Protein AF-A0A165N7F5-F1 (afdb_monomer)

Mean predicted aligned err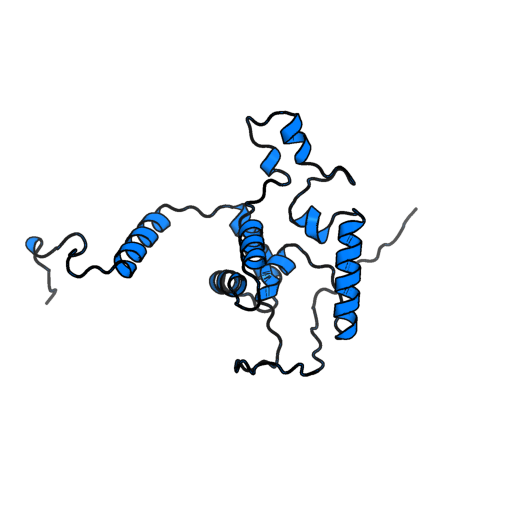or: 12.01 Å

pLDDT: mean 80.71, std 22.01, range [27.83, 96.88]

Secondary structure (DSSP, 8-state):
------GGG---S--GGG--HHHHHHHHHHHHHTTPPPPHHHHHHHHHHHHTSSS---HHHHHHHTT-TTS-HHHHHHHHHHHTT-SS-GGGG--TT--HHHHGGGB-TTT-SB--HHIIIII---HHHHHHHHHHHHHHHTTTPPP-PPPHHHHHHGGG-PPTT--S---TT-----------S-----------

InterPro domains:
  IPR026960 Reverse transcriptase zinc-binding domain [PF13966] (61-126)

Solvent-accessible surface area (backbone atoms only — not comparable to full-atom values): 12475 Å² total; per-residue (Å²): 130,88,84,78,74,57,75,90,72,61,75,81,82,77,65,69,95,76,58,45,74,69,57,51,50,49,54,53,49,53,60,52,53,76,75,56,75,82,57,66,63,28,52,51,42,47,49,43,16,31,76,61,36,94,73,71,56,53,71,69,51,54,61,51,30,54,65,39,82,92,48,54,70,68,56,30,50,48,50,53,35,59,40,51,65,66,60,90,40,6,73,62,29,67,46,91,90,56,53,70,76,54,30,61,57,16,41,31,92,84,80,70,46,66,31,31,73,45,30,67,70,58,65,53,87,50,70,68,47,53,52,53,52,52,53,51,47,61,58,44,54,76,73,72,54,87,87,72,88,59,49,56,24,41,65,69,29,56,66,62,69,79,65,93,84,69,71,93,65,90,66,89,86,73,91,73,93,68,92,70,88,78,84,72,90,83,77,80,87,75,81,88,72,87,77,134

Structure (mmCIF, N/CA/C/O backbone):
data_AF-A0A165N7F5-F1
#
_entry.id   AF-A0A165N7F5-F1
#
loop_
_atom_site.group_PDB
_atom_site.id
_atom_site.type_symbol
_atom_site.label_atom_id
_atom_site.label_alt_id
_atom_site.label_comp_id
_atom_site.label_asym_id
_atom_site.label_entity_id
_atom_site.label_seq_id
_atom_site.pdbx_PDB_ins_code
_atom_site.Cartn_x
_atom_site.Cartn_y
_atom_site.Cartn_z
_atom_site.occupancy
_atom_site.B_iso_or_equiv
_atom_site.auth_seq_id
_atom_site.auth_comp_id
_atom_site.auth_asym_id
_atom_site.auth_atom_id
_atom_site.pdbx_PDB_model_num
ATOM 1 N N . ILE A 1 1 ? 43.300 -12.806 -30.900 1.00 52.75 1 ILE A N 1
ATOM 2 C CA . ILE A 1 1 ? 43.408 -11.419 -31.413 1.00 52.75 1 ILE A CA 1
ATOM 3 C C . ILE A 1 1 ? 42.294 -10.622 -30.746 1.00 52.75 1 ILE A C 1
ATOM 5 O O . ILE A 1 1 ? 41.147 -11.029 -30.907 1.00 52.75 1 ILE A O 1
ATOM 9 N N . PRO A 1 2 ? 42.588 -9.589 -29.942 1.00 52.78 2 PRO A N 1
ATOM 10 C CA . PRO A 1 2 ? 41.552 -8.718 -29.400 1.00 52.78 2 PRO A CA 1
ATOM 11 C C . PRO A 1 2 ? 40.932 -7.951 -30.573 1.00 52.78 2 PRO A C 1
ATOM 13 O O . PRO A 1 2 ? 41.647 -7.281 -31.314 1.00 52.78 2 PRO A O 1
ATOM 16 N N . LEU A 1 3 ? 39.629 -8.113 -30.798 1.00 70.56 3 LEU A N 1
ATOM 17 C CA . LEU A 1 3 ? 38.908 -7.373 -31.834 1.00 70.56 3 LEU A CA 1
ATOM 18 C C . LEU A 1 3 ? 38.556 -5.997 -31.274 1.00 70.56 3 LEU A C 1
ATOM 20 O O . LEU A 1 3 ? 37.506 -5.809 -30.663 1.00 70.56 3 LEU A O 1
ATOM 24 N N . GLU A 1 4 ? 39.472 -5.052 -31.440 1.00 77.56 4 GLU A N 1
ATOM 25 C CA . GLU A 1 4 ? 39.251 -3.660 -31.074 1.00 77.56 4 GLU A CA 1
ATOM 26 C C . GLU A 1 4 ? 38.360 -3.013 -32.145 1.00 77.56 4 GLU A C 1
ATOM 28 O O . GLU A 1 4 ? 38.738 -2.880 -33.312 1.00 77.56 4 GLU A O 1
ATOM 33 N N . VAL A 1 5 ? 37.115 -2.704 -31.775 1.00 79.12 5 VAL A N 1
ATOM 34 C CA . VAL A 1 5 ? 36.148 -2.079 -32.684 1.00 79.12 5 VAL A CA 1
ATOM 35 C C . VAL A 1 5 ? 36.601 -0.647 -32.948 1.00 79.12 5 VAL A C 1
ATOM 37 O O . VAL A 1 5 ? 36.846 0.112 -32.012 1.00 79.12 5 VAL A O 1
ATOM 40 N N . GLN A 1 6 ? 36.714 -0.267 -34.224 1.00 82.81 6 GLN A N 1
ATOM 41 C CA . GLN A 1 6 ? 37.120 1.093 -34.573 1.00 82.81 6 GLN A CA 1
ATOM 42 C C . GLN A 1 6 ? 36.145 2.122 -33.975 1.00 82.81 6 GLN A C 1
ATOM 44 O O . GLN A 1 6 ? 34.931 1.942 -34.109 1.00 82.81 6 GLN A O 1
ATOM 49 N N . PRO A 1 7 ? 36.632 3.235 -33.393 1.00 79.19 7 PRO A N 1
ATOM 50 C CA . PRO A 1 7 ? 35.775 4.238 -32.756 1.00 79.19 7 PRO A CA 1
ATOM 51 C C . PRO A 1 7 ? 34.687 4.821 -33.670 1.00 79.19 7 PRO A C 1
ATOM 53 O O . PRO A 1 7 ? 33.620 5.195 -33.197 1.00 79.19 7 PRO A O 1
ATOM 56 N N . SER A 1 8 ? 34.922 4.863 -34.984 1.00 78.56 8 SER A N 1
ATOM 57 C CA . SER A 1 8 ? 33.953 5.299 -36.001 1.00 78.56 8 SER A CA 1
ATOM 58 C C . SER A 1 8 ? 32.753 4.354 -36.158 1.00 78.56 8 SER A C 1
ATOM 60 O O . SER A 1 8 ? 31.700 4.772 -36.635 1.00 78.56 8 SER A O 1
ATOM 62 N N . LEU A 1 9 ? 32.894 3.093 -35.742 1.00 78.88 9 LEU A N 1
ATOM 63 C CA . LEU A 1 9 ? 31.839 2.078 -35.735 1.00 78.88 9 LEU A CA 1
ATOM 64 C C . LEU A 1 9 ? 31.078 2.035 -34.400 1.00 78.88 9 LEU A C 1
ATOM 66 O O . LEU A 1 9 ? 30.119 1.271 -34.266 1.00 78.88 9 LEU A O 1
ATOM 70 N N . HIS A 1 10 ? 31.449 2.868 -33.420 1.00 76.75 10 HIS A N 1
ATOM 71 C CA . HIS A 1 10 ? 30.654 3.079 -32.213 1.00 76.75 10 HIS A CA 1
ATOM 72 C C . HIS A 1 10 ? 29.417 3.919 -32.541 1.00 76.75 10 HIS A C 1
ATOM 74 O O . HIS A 1 10 ? 29.387 5.138 -32.378 1.00 76.75 10 HIS A O 1
ATOM 80 N N . ILE A 1 11 ? 28.363 3.247 -32.999 1.00 76.50 11 ILE A N 1
ATOM 81 C CA . ILE A 1 11 ? 27.053 3.871 -33.165 1.00 76.50 11 ILE A CA 1
ATOM 82 C C . ILE A 1 11 ? 26.510 4.191 -31.770 1.00 76.50 11 ILE A C 1
ATOM 84 O O . ILE A 1 11 ? 26.271 3.295 -30.959 1.00 76.50 11 ILE A O 1
ATOM 88 N N . THR A 1 12 ? 26.309 5.474 -31.483 1.00 77.19 12 THR A N 1
ATOM 89 C CA . THR A 1 12 ? 25.654 5.927 -30.256 1.00 77.19 12 THR A CA 1
ATOM 90 C C . THR A 1 12 ? 24.146 6.035 -30.477 1.00 77.19 12 THR A C 1
ATOM 92 O O . THR A 1 12 ? 23.671 6.571 -31.477 1.00 77.19 12 THR A O 1
ATOM 95 N N . GLY A 1 13 ? 23.366 5.506 -29.533 1.00 76.56 13 GLY A N 1
ATOM 96 C CA . GLY A 1 13 ? 21.904 5.525 -29.599 1.00 76.56 13 GLY A CA 1
ATOM 97 C C . GLY A 1 13 ? 21.294 4.354 -30.374 1.00 76.56 13 GLY A C 1
ATOM 98 O O . GLY A 1 13 ? 21.950 3.361 -30.675 1.00 76.56 13 GLY A O 1
ATOM 99 N N . ALA A 1 14 ? 19.992 4.442 -30.642 1.00 81.19 14 ALA A N 1
ATOM 100 C CA . ALA A 1 14 ? 19.234 3.389 -31.308 1.00 81.19 14 ALA A CA 1
ATOM 101 C C . ALA A 1 14 ? 18.756 3.864 -32.686 1.00 81.19 14 ALA A C 1
ATOM 103 O O . ALA A 1 14 ? 18.227 4.967 -32.824 1.00 81.19 14 ALA A O 1
ATOM 104 N N . LYS A 1 15 ? 18.915 3.023 -33.715 1.00 87.06 15 LYS A N 1
ATOM 105 C CA . LYS A 1 15 ? 18.471 3.332 -35.080 1.00 87.06 15 LYS A CA 1
ATOM 106 C C . LYS A 1 15 ? 16.942 3.416 -35.126 1.00 87.06 15 LYS A C 1
ATOM 108 O O . LYS A 1 15 ? 16.261 2.403 -35.013 1.00 87.06 15 LYS A O 1
ATOM 113 N N . PHE A 1 16 ? 16.405 4.619 -35.326 1.00 84.38 16 PHE A N 1
ATOM 114 C CA . PHE A 1 16 ? 14.967 4.890 -35.210 1.00 84.38 16 PHE A CA 1
ATOM 115 C C . PHE A 1 16 ? 14.096 3.995 -36.105 1.00 84.38 16 PHE A C 1
ATOM 117 O O . PHE A 1 16 ? 13.058 3.517 -35.665 1.00 84.38 16 PHE A O 1
ATOM 124 N N . SER A 1 17 ? 14.555 3.676 -37.319 1.00 90.75 17 SER A N 1
ATOM 125 C CA . SER A 1 17 ? 13.807 2.834 -38.264 1.00 90.75 17 SER A CA 1
ATOM 126 C C . SER A 1 17 ? 13.635 1.369 -37.846 1.00 90.75 17 SER A C 1
ATOM 128 O O . SER A 1 17 ? 12.818 0.675 -38.440 1.00 90.75 17 SER A O 1
ATOM 130 N N . VAL A 1 18 ? 14.371 0.889 -36.837 1.00 89.50 18 VAL A N 1
ATOM 131 C CA . VAL A 1 18 ? 14.233 -0.474 -36.282 1.00 89.50 18 VAL A CA 1
ATOM 132 C C . VAL A 1 18 ? 13.756 -0.478 -34.826 1.00 89.50 18 VAL A C 1
ATOM 134 O O . VAL A 1 18 ? 13.524 -1.539 -34.246 1.00 89.50 18 VAL A O 1
ATOM 137 N N . VAL A 1 19 ? 13.610 0.697 -34.207 1.00 91.31 19 VAL A N 1
ATOM 138 C CA . VAL A 1 19 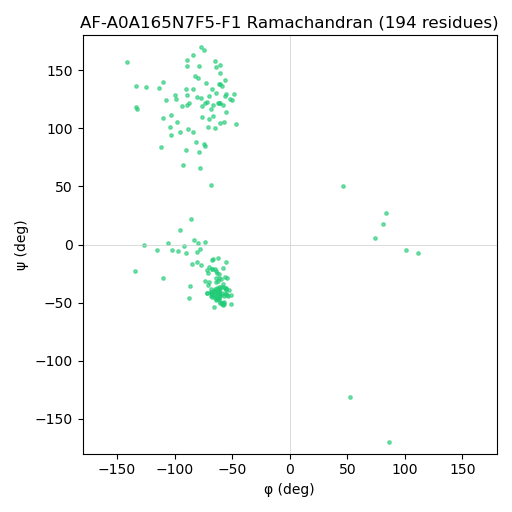? 13.165 0.814 -32.817 1.00 91.31 19 VAL A CA 1
ATOM 139 C C . VAL A 1 19 ? 11.659 0.601 -32.740 1.00 91.31 19 VAL A C 1
ATOM 141 O O . VAL A 1 19 ? 10.874 1.299 -33.371 1.00 91.31 19 VAL A O 1
ATOM 144 N N . THR A 1 20 ? 11.243 -0.338 -31.893 1.00 94.06 20 THR A N 1
ATOM 145 C CA . THR A 1 20 ? 9.831 -0.504 -31.531 1.00 94.06 20 THR A CA 1
ATOM 146 C C . THR A 1 20 ? 9.485 0.358 -30.321 1.00 94.06 20 THR A C 1
ATOM 148 O O . THR A 1 20 ? 10.330 0.586 -29.453 1.00 94.06 20 THR A O 1
ATOM 151 N N . GLN A 1 21 ? 8.216 0.755 -30.190 1.00 93.94 21 GLN A N 1
ATOM 152 C CA . GLN A 1 21 ? 7.723 1.464 -29.001 1.00 93.94 21 GLN A CA 1
ATOM 153 C C . GLN A 1 21 ? 8.060 0.716 -27.699 1.00 93.94 21 GLN A C 1
ATOM 155 O O . GLN A 1 21 ? 8.442 1.330 -26.706 1.00 93.94 21 GLN A O 1
ATOM 160 N N . LYS A 1 22 ? 7.969 -0.623 -27.708 1.00 94.12 22 LYS A N 1
ATOM 161 C CA . LYS A 1 22 ? 8.323 -1.479 -26.565 1.00 94.12 22 LYS A CA 1
ATOM 162 C C . LYS A 1 22 ? 9.800 -1.341 -26.188 1.00 94.12 22 LYS A C 1
ATOM 164 O O . LYS A 1 22 ? 10.114 -1.207 -25.006 1.00 94.12 22 LYS A O 1
ATOM 169 N N . LEU A 1 23 ? 10.697 -1.369 -27.176 1.00 92.25 23 LEU A N 1
ATOM 170 C CA . LEU A 1 23 ? 12.136 -1.226 -26.956 1.00 92.25 23 LEU A CA 1
ATOM 171 C C . LEU A 1 23 ? 12.492 0.191 -26.488 1.00 92.25 23 LEU A C 1
ATOM 173 O O . LEU A 1 23 ? 13.223 0.339 -25.511 1.00 92.25 23 LEU A O 1
ATOM 177 N N . ALA A 1 24 ? 11.916 1.216 -27.126 1.00 92.88 24 ALA A N 1
ATOM 178 C CA . ALA A 1 24 ? 12.082 2.610 -26.723 1.00 92.88 24 ALA A CA 1
ATOM 179 C C . ALA A 1 24 ? 11.637 2.830 -25.271 1.00 92.88 24 ALA A C 1
ATOM 181 O O . ALA A 1 24 ? 12.392 3.361 -24.456 1.00 92.88 24 ALA A O 1
ATOM 182 N N . TYR A 1 25 ? 10.437 2.359 -24.917 1.00 94.75 25 TYR A N 1
ATOM 183 C CA . TYR A 1 25 ? 9.905 2.481 -23.562 1.00 94.75 25 TYR A CA 1
ATOM 184 C C . TYR A 1 25 ? 10.777 1.753 -22.535 1.00 94.75 25 TYR A C 1
ATOM 186 O O . TYR A 1 25 ? 11.045 2.306 -21.470 1.00 94.75 25 TYR A O 1
ATOM 194 N N . LYS A 1 26 ? 11.265 0.546 -22.857 1.00 93.56 26 LYS A N 1
ATOM 195 C CA . LYS A 1 26 ? 12.186 -0.202 -21.992 1.00 93.56 26 LYS A CA 1
ATOM 196 C C . LYS A 1 26 ? 13.459 0.604 -21.708 1.00 93.56 26 LYS A C 1
ATOM 198 O O . LYS A 1 26 ? 13.779 0.801 -20.539 1.00 93.56 26 LYS A O 1
ATOM 203 N N . GLY A 1 27 ? 14.117 1.135 -22.741 1.00 92.50 27 GLY A N 1
ATOM 204 C CA . GLY A 1 27 ? 15.340 1.930 -22.581 1.00 92.50 27 GLY A CA 1
ATOM 205 C C . GLY A 1 27 ? 15.123 3.227 -21.791 1.00 92.50 27 GLY A C 1
ATOM 206 O O . GLY A 1 27 ? 15.906 3.554 -20.896 1.00 92.50 27 GLY A O 1
ATOM 207 N N . ILE A 1 28 ? 14.019 3.942 -22.051 1.00 93.00 28 ILE A N 1
ATOM 208 C CA . ILE A 1 28 ? 13.641 5.141 -21.282 1.00 93.00 28 ILE A CA 1
ATOM 209 C C . ILE A 1 28 ? 13.392 4.777 -19.818 1.00 93.00 28 ILE A C 1
ATOM 211 O O . ILE A 1 28 ? 13.876 5.468 -18.919 1.00 93.00 28 ILE A O 1
ATOM 215 N N . ARG A 1 29 ? 12.643 3.697 -19.565 1.00 94.12 29 ARG A N 1
ATOM 216 C CA . ARG A 1 29 ? 12.334 3.232 -18.212 1.00 94.12 29 ARG A CA 1
ATOM 217 C C . ARG A 1 29 ? 13.609 2.872 -17.464 1.00 94.12 29 ARG A C 1
ATOM 219 O O . ARG A 1 29 ? 13.801 3.380 -16.371 1.00 94.12 29 ARG A O 1
ATOM 226 N N . GLU A 1 30 ? 14.486 2.060 -18.044 1.00 93.25 30 GLU A N 1
ATOM 227 C CA . GLU A 1 30 ? 15.770 1.688 -17.434 1.00 93.25 30 GLU A CA 1
ATOM 228 C C . GLU A 1 30 ? 16.615 2.925 -17.113 1.00 93.25 30 GLU A C 1
ATOM 230 O O . GLU A 1 30 ? 17.099 3.068 -15.994 1.00 93.25 30 GLU A O 1
ATOM 235 N N . THR A 1 31 ? 16.698 3.881 -18.041 1.00 92.06 31 THR A N 1
ATOM 236 C CA . THR A 1 31 ? 17.424 5.142 -17.826 1.00 92.06 31 THR A CA 1
ATOM 237 C C . THR A 1 31 ? 16.843 5.957 -16.671 1.00 92.06 31 THR A C 1
ATOM 239 O O . THR A 1 31 ? 17.593 6.464 -15.837 1.00 92.06 31 THR A O 1
ATOM 242 N N . LYS A 1 32 ? 15.511 6.070 -16.586 1.00 92.94 32 LYS A N 1
ATOM 243 C CA . LYS A 1 32 ? 14.839 6.753 -15.471 1.00 92.94 32 LYS A CA 1
ATOM 244 C C . LYS A 1 32 ? 15.042 6.009 -14.151 1.00 92.94 32 LYS A C 1
ATOM 246 O O . LYS A 1 32 ? 15.307 6.651 -13.140 1.00 92.94 32 LYS A O 1
ATOM 251 N N . MET A 1 33 ? 14.984 4.678 -14.170 1.00 91.12 33 MET A N 1
ATOM 252 C CA . MET A 1 33 ? 15.175 3.843 -12.983 1.00 91.12 33 MET A CA 1
ATOM 253 C C . MET A 1 33 ? 16.589 3.957 -12.403 1.00 91.12 33 MET A C 1
ATOM 255 O O . MET A 1 33 ? 16.731 3.883 -11.191 1.00 91.12 33 MET A O 1
ATOM 259 N N . ARG A 1 34 ? 17.622 4.237 -13.214 1.00 91.75 34 ARG A N 1
ATOM 260 C CA . ARG A 1 34 ? 18.988 4.497 -12.705 1.00 91.75 34 ARG A CA 1
ATOM 261 C C . ARG A 1 34 ? 19.076 5.712 -11.777 1.00 91.75 34 ARG A C 1
ATOM 263 O O . ARG A 1 34 ? 19.995 5.785 -10.974 1.00 91.75 34 ARG A O 1
ATOM 270 N N . LYS A 1 35 ? 18.159 6.674 -11.914 1.00 92.50 35 LYS A N 1
ATOM 271 C CA . LYS A 1 35 ? 18.074 7.875 -11.064 1.00 92.50 35 LYS A CA 1
ATOM 272 C C . LYS A 1 35 ? 16.971 7.774 -10.009 1.00 92.50 35 LYS A C 1
ATOM 274 O O . LYS A 1 35 ? 16.793 8.700 -9.224 1.00 92.50 35 LYS A O 1
ATOM 279 N N . TYR A 1 36 ? 16.180 6.705 -10.036 1.00 89.56 36 TYR A N 1
ATOM 280 C CA . TYR A 1 36 ? 15.037 6.549 -9.154 1.00 89.56 36 TYR A CA 1
ATOM 281 C C . TYR A 1 36 ? 15.500 6.058 -7.783 1.00 89.56 36 TYR A C 1
ATOM 283 O O . TYR A 1 36 ? 16.173 5.036 -7.686 1.00 89.56 36 TYR A O 1
ATOM 291 N N . SER A 1 37 ? 15.093 6.769 -6.734 1.00 89.62 37 SER A N 1
ATOM 292 C CA . SER A 1 37 ? 15.221 6.299 -5.358 1.00 89.62 37 SER A CA 1
ATOM 293 C C . SER A 1 37 ? 13.878 5.726 -4.894 1.00 89.62 37 SER A C 1
ATOM 295 O O . SER A 1 37 ? 12.855 6.409 -5.054 1.00 89.62 37 SER A O 1
ATOM 297 N N . PRO A 1 38 ? 13.840 4.498 -4.346 1.00 87.06 38 PRO A N 1
ATOM 298 C CA . PRO A 1 38 ? 12.630 3.940 -3.758 1.00 87.06 38 PRO A CA 1
ATOM 299 C C . PRO A 1 38 ? 12.064 4.846 -2.662 1.00 87.06 38 PRO A C 1
ATOM 301 O O . PRO A 1 38 ? 12.797 5.431 -1.866 1.00 87.06 38 PRO A O 1
ATOM 304 N N . ARG A 1 39 ? 10.733 4.950 -2.590 1.00 89.75 39 ARG A N 1
ATOM 305 C CA . ARG A 1 39 ? 10.074 5.662 -1.488 1.00 89.75 39 ARG A CA 1
ATOM 306 C C . ARG A 1 39 ? 10.213 4.822 -0.208 1.00 89.75 39 ARG A C 1
ATOM 308 O O . ARG A 1 39 ? 9.689 3.710 -0.209 1.00 89.75 39 ARG A O 1
ATOM 315 N N . PRO A 1 40 ? 10.794 5.343 0.891 1.00 92.94 40 PRO A N 1
ATOM 316 C CA . PRO A 1 40 ? 11.057 4.555 2.100 1.00 92.94 40 PRO A CA 1
ATOM 317 C C . PRO A 1 40 ? 9.829 3.823 2.650 1.00 92.94 40 PRO A C 1
ATOM 319 O O . PRO A 1 40 ? 9.893 2.632 2.910 1.00 92.94 40 PRO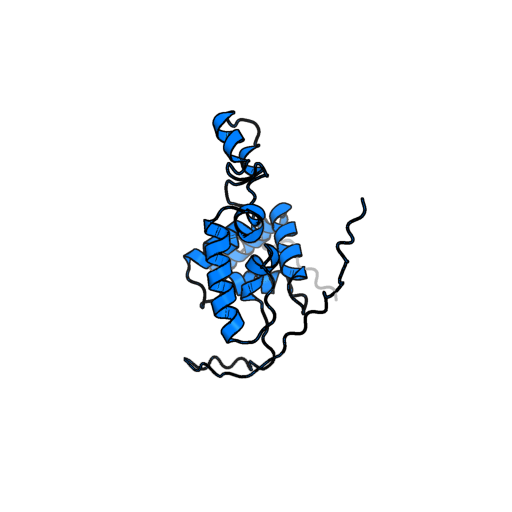 A O 1
ATOM 322 N N . ARG A 1 41 ? 8.674 4.497 2.720 1.00 93.19 41 ARG A N 1
ATOM 323 C CA . ARG A 1 41 ? 7.420 3.883 3.194 1.00 93.19 41 ARG A CA 1
ATOM 324 C C . ARG A 1 41 ? 6.907 2.752 2.306 1.00 93.19 41 ARG A C 1
ATOM 326 O O . ARG A 1 41 ? 6.315 1.807 2.802 1.00 93.19 41 ARG A O 1
ATOM 333 N N . ALA A 1 42 ? 7.143 2.844 0.998 1.00 94.25 42 ALA A N 1
ATOM 334 C CA . ALA A 1 42 ? 6.766 1.772 0.085 1.00 94.25 42 ALA A CA 1
ATOM 335 C C . ALA A 1 42 ? 7.663 0.542 0.269 1.00 94.25 42 ALA A C 1
ATOM 337 O O . ALA A 1 42 ? 7.189 -0.581 0.146 1.00 94.25 42 ALA A O 1
ATOM 338 N N . VAL A 1 43 ? 8.945 0.762 0.576 1.00 95.56 43 VAL A N 1
ATOM 339 C CA . VAL A 1 43 ? 9.890 -0.311 0.910 1.00 95.56 43 VAL A CA 1
ATOM 340 C C . VAL A 1 43 ? 9.510 -0.961 2.240 1.00 95.56 43 VAL A C 1
ATOM 342 O O . VAL A 1 43 ? 9.446 -2.179 2.305 1.00 95.56 43 VAL A O 1
ATOM 345 N N . ASP A 1 44 ? 9.187 -0.167 3.262 1.00 95.81 44 ASP A N 1
ATOM 346 C CA . ASP A 1 44 ? 8.742 -0.673 4.565 1.00 95.81 44 ASP A CA 1
ATOM 347 C C . ASP A 1 44 ? 7.484 -1.546 4.439 1.00 95.81 44 ASP A C 1
ATOM 349 O O . ASP A 1 44 ? 7.492 -2.713 4.818 1.00 95.81 44 ASP A O 1
ATOM 353 N N . ASN A 1 45 ? 6.439 -1.044 3.776 1.00 96.19 45 ASN A N 1
ATOM 354 C CA . ASN A 1 45 ? 5.227 -1.823 3.513 1.00 96.19 45 ASN A CA 1
ATOM 355 C C . ASN A 1 45 ? 5.501 -3.112 2.724 1.00 96.19 45 ASN A C 1
ATOM 357 O O . ASN A 1 45 ? 4.865 -4.136 2.977 1.00 96.19 45 ASN A O 1
ATOM 361 N N . LEU A 1 46 ? 6.446 -3.077 1.779 1.00 95.62 46 LEU A N 1
ATOM 362 C CA . LEU A 1 46 ? 6.846 -4.250 1.007 1.00 95.62 46 LEU A CA 1
ATOM 363 C C . LEU A 1 46 ? 7.554 -5.290 1.883 1.00 95.62 46 LEU A C 1
ATOM 365 O O . LEU A 1 46 ? 7.238 -6.471 1.766 1.00 95.62 46 LEU A O 1
ATOM 369 N N . ILE A 1 47 ? 8.443 -4.865 2.784 1.00 95.50 47 ILE A N 1
ATOM 370 C CA . ILE A 1 47 ? 9.092 -5.739 3.774 1.00 95.50 47 ILE A CA 1
ATOM 371 C C . ILE A 1 47 ? 8.030 -6.375 4.675 1.00 95.50 47 ILE A C 1
ATOM 373 O O . ILE A 1 47 ? 7.951 -7.596 4.761 1.00 95.50 47 ILE A O 1
ATOM 377 N N . ARG A 1 48 ? 7.112 -5.573 5.228 1.00 94.25 48 ARG A N 1
ATOM 378 C CA . ARG A 1 48 ? 5.998 -6.065 6.060 1.00 94.25 48 ARG A CA 1
ATOM 379 C C . ARG A 1 48 ? 5.112 -7.073 5.324 1.00 94.25 48 ARG A C 1
ATOM 381 O O . ARG A 1 48 ? 4.572 -7.990 5.942 1.00 94.25 48 ARG A O 1
ATOM 388 N N . ALA A 1 49 ? 4.932 -6.908 4.013 1.00 94.19 49 ALA A N 1
ATOM 389 C CA . ALA A 1 49 ? 4.199 -7.854 3.179 1.00 94.19 49 ALA A CA 1
ATOM 390 C C . ALA A 1 49 ? 4.983 -9.160 2.952 1.00 94.19 49 ALA A C 1
ATOM 392 O O . ALA A 1 49 ? 4.383 -10.232 3.008 1.00 94.19 49 ALA A O 1
ATOM 393 N N . ILE A 1 50 ? 6.298 -9.083 2.716 1.00 93.75 50 ILE A N 1
ATOM 394 C CA . ILE A 1 50 ? 7.188 -10.247 2.559 1.00 93.75 50 ILE A CA 1
ATOM 395 C C . ILE A 1 50 ? 7.234 -11.066 3.853 1.00 93.75 50 ILE A C 1
ATOM 397 O O . ILE A 1 50 ? 7.046 -12.278 3.798 1.00 93.75 50 ILE A O 1
ATOM 401 N N . ASP A 1 51 ? 7.393 -10.404 4.999 1.00 92.69 51 ASP A N 1
ATOM 402 C CA . ASP A 1 51 ? 7.498 -11.045 6.316 1.00 92.69 51 ASP A CA 1
ATOM 403 C C . ASP A 1 51 ? 6.191 -11.728 6.759 1.00 92.69 51 ASP A C 1
ATOM 405 O O . ASP A 1 51 ? 6.208 -12.630 7.591 1.00 92.69 51 ASP A O 1
ATOM 409 N N . ASN A 1 52 ? 5.045 -11.337 6.186 1.00 90.00 52 ASN A N 1
ATOM 410 C CA . ASN A 1 52 ? 3.752 -11.984 6.445 1.00 90.00 52 ASN A CA 1
ATOM 411 C C . ASN A 1 52 ? 3.532 -13.280 5.650 1.00 90.00 52 ASN A C 1
ATOM 413 O O . ASN A 1 52 ? 2.511 -13.943 5.841 1.00 90.00 52 ASN A O 1
ATOM 417 N N . VAL A 1 53 ? 4.425 -13.632 4.724 1.00 87.44 53 VAL A N 1
ATOM 418 C CA . VAL A 1 53 ? 4.297 -14.838 3.900 1.00 87.44 53 VAL A CA 1
ATOM 419 C C . VAL A 1 53 ? 5.323 -15.868 4.358 1.00 87.44 53 VAL A C 1
ATOM 421 O O . VAL A 1 53 ? 6.519 -15.605 4.348 1.00 87.44 53 VAL A O 1
ATOM 424 N N . GLU A 1 54 ? 4.848 -17.067 4.704 1.00 81.44 54 GLU A N 1
ATOM 425 C CA . GLU A 1 54 ? 5.674 -18.163 5.236 1.00 81.44 54 GLU A CA 1
ATOM 426 C C . GLU A 1 54 ? 6.863 -18.515 4.325 1.00 81.44 54 GLU A C 1
ATOM 428 O O . GLU A 1 54 ? 7.989 -18.682 4.787 1.00 81.44 54 GLU A O 1
ATOM 433 N N . VAL A 1 55 ? 6.628 -18.578 3.010 1.00 86.31 55 VAL A N 1
ATOM 434 C CA . VAL A 1 55 ? 7.691 -18.729 2.009 1.00 86.31 55 VAL A CA 1
ATOM 435 C C . VAL A 1 55 ? 8.060 -17.349 1.493 1.00 86.31 55 VAL A C 1
ATOM 437 O O . VAL A 1 55 ? 7.392 -16.859 0.583 1.00 86.31 55 VAL A O 1
ATOM 440 N N . SER A 1 56 ? 9.115 -16.747 2.055 1.00 86.94 56 SER A N 1
ATOM 441 C CA . SER A 1 56 ? 9.555 -15.377 1.754 1.00 86.94 56 SER A CA 1
ATOM 442 C C . SER A 1 56 ? 9.612 -15.107 0.241 1.00 86.94 56 SER A C 1
ATOM 444 O O . SER A 1 56 ? 10.532 -15.568 -0.446 1.00 86.94 56 SER A O 1
ATOM 446 N N . PRO A 1 57 ? 8.626 -14.382 -0.317 1.00 90.56 57 PRO A N 1
ATOM 447 C CA . PRO A 1 57 ? 8.559 -14.142 -1.744 1.00 90.56 57 PRO A CA 1
ATOM 448 C C . PRO A 1 57 ? 9.543 -13.042 -2.136 1.00 90.56 57 PRO A C 1
ATOM 450 O O . PRO A 1 57 ? 9.846 -12.128 -1.373 1.00 90.56 57 PRO A O 1
ATOM 453 N N . THR A 1 58 ? 9.990 -13.076 -3.385 1.00 93.38 58 THR A N 1
ATOM 454 C CA . THR A 1 58 ? 10.687 -11.937 -3.987 1.00 93.38 58 THR A CA 1
ATOM 455 C C . THR A 1 58 ? 9.749 -10.732 -4.097 1.00 93.38 58 THR A C 1
ATOM 457 O O . THR A 1 58 ? 8.542 -10.880 -4.309 1.00 93.38 58 THR A O 1
ATOM 460 N N . GLU A 1 59 ? 10.307 -9.521 -4.075 1.00 92.06 59 GLU A N 1
ATOM 461 C CA . GLU A 1 59 ? 9.545 -8.288 -4.315 1.00 92.06 59 GLU A CA 1
ATOM 462 C C . GLU A 1 59 ? 8.716 -8.372 -5.607 1.00 92.06 59 GLU A C 1
ATOM 464 O O . GLU A 1 59 ? 7.536 -8.026 -5.646 1.00 92.06 59 GLU A O 1
ATOM 469 N N . GLY A 1 60 ? 9.322 -8.896 -6.679 1.00 91.38 60 GLY A N 1
ATOM 470 C CA . GLY A 1 60 ? 8.663 -9.065 -7.972 1.00 91.38 60 GLY A CA 1
ATOM 471 C C . GLY A 1 60 ? 7.464 -10.014 -7.922 1.00 91.38 60 GLY A C 1
ATOM 472 O O . GLY A 1 60 ? 6.501 -9.806 -8.662 1.00 91.38 60 GLY A O 1
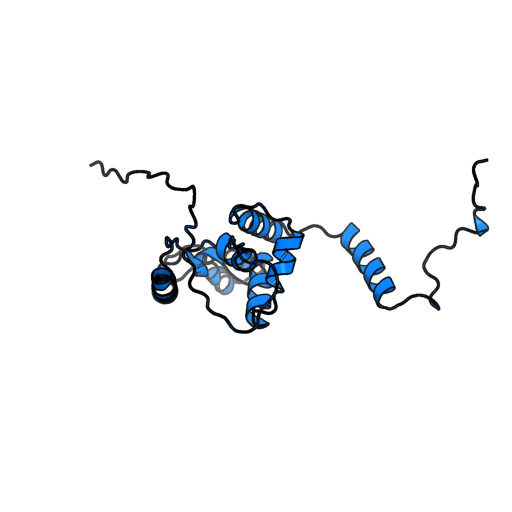ATOM 473 N N . GLN A 1 61 ? 7.486 -11.026 -7.048 1.00 92.31 61 GLN A N 1
ATOM 474 C CA . GLN A 1 61 ? 6.322 -11.875 -6.806 1.00 92.31 61 GLN A CA 1
ATOM 475 C C . GLN A 1 61 ? 5.204 -11.059 -6.154 1.00 92.31 61 GLN A C 1
ATOM 477 O O . GLN A 1 61 ? 4.122 -11.003 -6.738 1.00 92.31 61 GLN A O 1
ATOM 482 N N . ILE A 1 62 ? 5.465 -10.362 -5.042 1.00 93.56 62 ILE A N 1
ATOM 483 C CA . ILE A 1 62 ? 4.468 -9.507 -4.368 1.00 93.56 62 ILE A CA 1
ATOM 484 C C . ILE A 1 62 ? 3.811 -8.539 -5.363 1.00 93.56 62 ILE A C 1
ATOM 486 O O . ILE A 1 62 ? 2.591 -8.528 -5.515 1.00 93.56 62 ILE A O 1
ATOM 490 N N . TRP A 1 63 ? 4.601 -7.799 -6.144 1.00 92.88 63 TRP A N 1
ATOM 491 C CA . TRP A 1 63 ? 4.053 -6.869 -7.138 1.00 92.88 63 TRP A CA 1
ATOM 492 C C . TRP A 1 63 ? 3.216 -7.560 -8.221 1.00 92.88 63 TRP A C 1
ATOM 494 O O . TRP A 1 63 ? 2.199 -7.024 -8.671 1.00 92.88 63 TRP A O 1
ATOM 504 N N . LYS A 1 64 ? 3.621 -8.761 -8.647 1.00 91.94 64 LYS A N 1
ATOM 505 C CA . LYS A 1 64 ? 2.895 -9.531 -9.659 1.00 91.94 64 LYS A CA 1
ATOM 506 C C . LYS A 1 64 ? 1.547 -10.033 -9.140 1.00 91.94 64 LYS A C 1
ATOM 508 O O . LYS A 1 64 ? 0.583 -10.010 -9.905 1.00 91.94 64 LYS A O 1
ATOM 513 N N . SER A 1 65 ? 1.445 -10.463 -7.884 1.00 91.62 65 SER A N 1
ATOM 514 C CA . SER A 1 65 ? 0.164 -10.939 -7.339 1.00 91.62 65 SER A CA 1
ATOM 515 C C . SER A 1 65 ? -0.829 -9.822 -7.069 1.00 91.62 65 SER A C 1
ATOM 517 O O . SER A 1 65 ? -2.019 -10.031 -7.278 1.00 91.62 65 SER A O 1
ATOM 519 N N . LEU A 1 66 ? -0.379 -8.614 -6.717 1.00 90.44 66 LEU A N 1
ATOM 520 C CA . LEU A 1 66 ? -1.279 -7.456 -6.632 1.00 90.44 66 LEU A CA 1
ATOM 521 C C . LEU A 1 66 ? -1.994 -7.167 -7.963 1.00 90.44 66 LEU A C 1
ATOM 523 O O . LEU A 1 66 ? -3.042 -6.528 -7.991 1.00 90.44 66 LEU A O 1
ATOM 527 N N . SER A 1 67 ? -1.445 -7.660 -9.076 1.00 86.31 67 SER A N 1
ATOM 528 C CA . SER A 1 67 ? -2.031 -7.543 -10.411 1.00 86.31 67 SER A CA 1
ATOM 529 C C . SER A 1 67 ? -2.866 -8.760 -10.839 1.00 86.31 67 SER A C 1
ATOM 531 O O . SER A 1 67 ? -3.212 -8.863 -12.017 1.00 86.31 67 SER A O 1
ATOM 533 N N . HIS A 1 68 ? -3.202 -9.681 -9.926 1.00 88.38 68 HIS A N 1
ATOM 534 C CA . HIS A 1 68 ? -3.948 -10.900 -10.256 1.00 88.38 68 HIS A CA 1
ATOM 535 C C . HIS A 1 68 ? -5.337 -10.588 -10.843 1.00 88.38 68 HIS A C 1
ATOM 537 O O . HIS A 1 68 ? -5.971 -9.578 -10.514 1.00 88.38 68 HIS A O 1
ATOM 543 N N . ASN A 1 69 ? -5.811 -11.444 -11.749 1.00 86.75 69 ASN A N 1
ATOM 544 C CA . ASN A 1 69 ? -7.090 -11.265 -12.442 1.00 86.75 69 ASN A CA 1
ATOM 545 C C . ASN A 1 69 ? -8.303 -11.484 -11.524 1.00 86.75 69 ASN A C 1
ATOM 547 O O . ASN A 1 69 ? -9.342 -10.880 -11.779 1.00 86.75 69 ASN A O 1
ATOM 551 N N . ASP A 1 70 ? -8.147 -12.256 -10.447 1.00 88.31 70 ASP A N 1
ATOM 552 C CA . ASP A 1 70 ? -9.189 -12.459 -9.427 1.00 88.31 70 ASP A CA 1
ATOM 553 C C . ASP A 1 70 ? -9.570 -11.169 -8.692 1.00 88.31 70 ASP A C 1
ATOM 555 O O . ASP A 1 70 ? -10.689 -11.033 -8.196 1.00 88.31 70 ASP A O 1
ATOM 559 N N . PHE A 1 71 ? -8.666 -10.186 -8.647 1.00 89.56 71 PHE A N 1
ATOM 560 C CA . PHE A 1 71 ? -8.997 -8.876 -8.112 1.00 89.56 71 PHE A CA 1
ATOM 561 C C . PHE A 1 71 ? -9.654 -8.011 -9.170 1.00 89.56 71 PHE A C 1
ATOM 563 O O . PHE A 1 71 ? -9.164 -7.835 -10.291 1.00 89.56 71 PHE A O 1
ATOM 570 N N . ARG A 1 72 ? -10.741 -7.358 -8.768 1.00 94.38 72 ARG A N 1
ATOM 571 C CA . ARG A 1 72 ? -11.280 -6.245 -9.538 1.00 94.38 72 ARG A CA 1
ATOM 572 C C . ARG A 1 72 ? -10.245 -5.121 -9.636 1.00 94.38 72 ARG A C 1
ATOM 574 O O . ARG A 1 72 ? -9.374 -4.971 -8.779 1.00 94.38 72 ARG A O 1
ATOM 581 N N . ARG A 1 73 ? -10.348 -4.304 -10.685 1.00 94.00 73 ARG A N 1
ATOM 582 C CA . ARG A 1 73 ? -9.399 -3.212 -10.955 1.00 94.00 73 ARG A CA 1
ATOM 583 C C . ARG A 1 73 ? -9.272 -2.245 -9.775 1.00 94.00 73 ARG A C 1
ATOM 585 O O . ARG A 1 73 ? -8.169 -1.795 -9.490 1.00 94.00 73 ARG A O 1
ATOM 592 N N . GLU A 1 74 ? -10.378 -1.955 -9.105 1.00 95.69 74 GLU A N 1
ATOM 593 C CA . GLU A 1 74 ? -10.463 -1.047 -7.964 1.00 95.69 74 GLU A CA 1
ATOM 594 C C . GLU A 1 74 ? -9.686 -1.593 -6.762 1.00 95.69 74 GLU A C 1
ATOM 596 O O . GLU A 1 74 ? -8.952 -0.848 -6.122 1.00 95.69 74 GLU A O 1
ATOM 601 N N . VAL A 1 75 ? -9.762 -2.905 -6.516 1.00 94.88 75 VAL A N 1
ATOM 602 C CA . VAL A 1 75 ? -9.017 -3.577 -5.440 1.00 94.88 75 VAL A CA 1
ATOM 603 C C . VAL A 1 75 ? -7.519 -3.569 -5.733 1.00 94.88 75 VAL A C 1
ATOM 605 O O . VAL A 1 75 ? -6.726 -3.225 -4.862 1.00 94.88 75 VAL A O 1
ATOM 608 N N . ARG A 1 76 ? -7.121 -3.858 -6.980 1.00 94.50 76 ARG A N 1
ATOM 609 C CA . ARG A 1 76 ? -5.710 -3.766 -7.395 1.00 94.50 76 ARG A CA 1
ATOM 610 C C . ARG A 1 76 ? -5.154 -2.357 -7.213 1.00 94.50 76 ARG A C 1
ATOM 612 O O . ARG A 1 76 ? -4.039 -2.186 -6.730 1.00 94.50 76 ARG A O 1
ATOM 619 N N . TYR A 1 77 ? -5.936 -1.349 -7.600 1.00 95.25 77 TYR A N 1
ATOM 620 C CA . TYR A 1 77 ? -5.557 0.051 -7.434 1.00 95.25 77 TYR A CA 1
ATOM 621 C C . TYR A 1 77 ? -5.427 0.420 -5.955 1.00 95.25 77 TYR A C 1
ATOM 623 O O . TYR A 1 77 ? -4.433 1.030 -5.573 1.00 95.25 77 TYR A O 1
ATOM 631 N N . PHE A 1 78 ? -6.378 -0.015 -5.125 1.00 95.69 78 PHE A N 1
ATOM 632 C CA . PHE A 1 78 ? -6.319 0.168 -3.680 1.00 95.69 78 PHE A CA 1
ATOM 633 C C . PHE A 1 78 ? -5.053 -0.442 -3.075 1.00 95.69 78 PHE A C 1
ATOM 635 O O . PHE A 1 78 ? -4.307 0.260 -2.400 1.00 95.69 78 PHE A O 1
ATOM 642 N N . MET A 1 79 ? -4.760 -1.711 -3.372 1.00 95.19 79 MET A N 1
ATOM 643 C CA . MET A 1 79 ? -3.571 -2.391 -2.852 1.00 95.19 79 MET A CA 1
ATOM 644 C C . MET A 1 79 ? -2.276 -1.718 -3.307 1.00 95.19 79 MET A C 1
ATOM 646 O O . MET A 1 79 ? -1.360 -1.548 -2.510 1.00 95.19 79 MET A O 1
ATOM 650 N N . TRP A 1 80 ? -2.202 -1.289 -4.570 1.00 94.75 80 TRP A N 1
ATOM 651 C CA . TRP A 1 80 ? -1.044 -0.560 -5.085 1.00 94.75 80 TRP A CA 1
ATOM 652 C C . TRP A 1 80 ? -0.852 0.779 -4.359 1.00 94.75 80 TRP A C 1
ATOM 654 O O . TRP A 1 80 ? 0.251 1.093 -3.913 1.00 94.75 80 TRP A O 1
ATOM 664 N N . MET A 1 81 ? -1.927 1.552 -4.186 1.00 96.38 81 MET A N 1
ATOM 665 C CA . MET A 1 81 ? -1.894 2.834 -3.478 1.00 96.38 81 MET A CA 1
ATOM 666 C C . MET A 1 81 ? -1.542 2.663 -1.993 1.00 96.38 81 MET A C 1
ATOM 668 O O . MET A 1 81 ? -0.747 3.443 -1.469 1.00 96.38 81 MET A O 1
ATOM 672 N N . ALA A 1 82 ? -2.088 1.641 -1.329 1.00 96.00 82 ALA A N 1
ATOM 673 C CA . ALA A 1 82 ? -1.775 1.303 0.057 1.00 96.00 82 ALA A CA 1
ATOM 674 C C . ALA A 1 82 ? -0.306 0.883 0.216 1.00 96.00 82 ALA A C 1
ATOM 676 O O . ALA A 1 82 ? 0.394 1.444 1.055 1.00 96.00 82 ALA A O 1
ATOM 677 N N . MET A 1 83 ? 0.195 -0.008 -0.649 1.00 95.88 83 MET A N 1
ATOM 678 C CA . MET A 1 83 ? 1.603 -0.423 -0.657 1.00 95.88 83 MET A CA 1
ATOM 679 C C . MET A 1 83 ? 2.534 0.789 -0.782 1.00 95.88 83 MET A C 1
ATOM 681 O O . MET A 1 83 ? 3.514 0.899 -0.055 1.00 95.88 83 MET A O 1
ATOM 685 N N . HIS A 1 84 ? 2.204 1.749 -1.649 1.00 94.69 84 HIS A N 1
ATOM 686 C CA . HIS A 1 84 ? 3.011 2.952 -1.867 1.00 94.69 84 HIS A CA 1
ATOM 687 C C . HIS A 1 84 ? 2.841 4.073 -0.825 1.00 94.69 84 HIS A C 1
ATOM 689 O O . HIS A 1 84 ? 3.472 5.130 -0.985 1.00 94.69 84 HIS A O 1
ATOM 695 N N . ASP A 1 85 ? 2.002 3.873 0.197 1.00 95.19 85 ASP A N 1
ATOM 696 C CA . ASP A 1 85 ? 1.553 4.917 1.126 1.00 95.19 85 ASP A CA 1
ATOM 697 C C . ASP A 1 85 ? 1.129 6.194 0.374 1.00 95.19 85 ASP A C 1
ATOM 699 O O . ASP A 1 85 ? 1.642 7.297 0.576 1.00 95.19 85 ASP A O 1
ATOM 703 N N . ALA A 1 86 ? 0.271 6.013 -0.630 1.00 95.12 86 ALA A N 1
ATOM 704 C CA . ALA A 1 86 ? -0.150 7.074 -1.541 1.00 95.12 86 ALA A CA 1
ATOM 705 C C . ALA A 1 86 ? -1.497 7.708 -1.156 1.00 95.12 86 ALA A C 1
ATOM 707 O O . ALA A 1 86 ? -1.917 8.679 -1.785 1.00 95.12 86 ALA A O 1
ATOM 708 N N . TYR A 1 87 ? -2.172 7.174 -0.137 1.00 96.06 87 TYR A N 1
ATOM 709 C CA . TYR A 1 87 ? -3.398 7.753 0.403 1.00 96.06 87 TYR A CA 1
ATOM 710 C C . TYR A 1 87 ? -3.099 8.925 1.344 1.00 96.06 87 TYR A C 1
ATOM 712 O O . TYR A 1 87 ? -2.136 8.911 2.111 1.00 96.06 87 TYR A O 1
ATOM 720 N N . MET A 1 88 ? -3.960 9.942 1.305 1.00 95.00 88 MET A N 1
ATOM 721 C CA . MET A 1 88 ? -3.906 11.084 2.220 1.00 95.00 88 MET A CA 1
ATOM 722 C C . MET A 1 88 ? -4.510 10.696 3.571 1.00 95.00 88 MET A C 1
ATOM 724 O O . MET A 1 88 ? -5.678 10.968 3.833 1.00 95.00 88 MET A O 1
ATOM 728 N N . VAL A 1 89 ? -3.718 10.001 4.386 1.00 95.56 89 VAL A N 1
ATOM 729 C CA . VAL A 1 89 ? -4.086 9.501 5.718 1.00 95.56 89 VAL A CA 1
ATOM 730 C C . VAL A 1 89 ? -2.910 9.640 6.689 1.00 95.56 89 VAL A C 1
ATOM 732 O O . VAL A 1 89 ? -1.748 9.727 6.272 1.00 95.56 89 VAL A O 1
ATOM 735 N N . GLY A 1 90 ? -3.206 9.689 7.987 1.00 95.12 90 GLY A N 1
ATOM 736 C CA . GLY A 1 90 ? -2.222 9.782 9.059 1.00 95.12 90 GLY A CA 1
ATOM 737 C C . GLY A 1 90 ? -1.236 10.931 8.855 1.00 95.12 90 GLY A C 1
ATOM 738 O O . GLY A 1 90 ? -1.603 12.053 8.509 1.00 95.12 90 GLY A O 1
ATOM 739 N N . SER A 1 91 ? 0.055 10.634 8.995 1.00 94.12 91 SER A N 1
ATOM 740 C CA . SER A 1 91 ? 1.133 11.626 8.874 1.00 94.12 91 SER A CA 1
ATOM 741 C C . SER A 1 91 ? 1.250 12.301 7.499 1.00 94.12 91 SER A C 1
ATOM 743 O O . SER A 1 91 ? 1.947 13.307 7.386 1.00 94.12 91 SER A O 1
ATOM 745 N N . ASN A 1 92 ? 0.568 11.817 6.450 1.00 94.25 92 ASN A N 1
ATOM 746 C CA . ASN A 1 92 ? 0.518 12.538 5.172 1.00 94.25 92 ASN A CA 1
ATOM 747 C C . ASN A 1 92 ? -0.203 13.891 5.280 1.00 94.25 92 ASN A C 1
ATOM 749 O O . ASN A 1 92 ? 0.061 14.763 4.452 1.00 94.25 92 ASN A O 1
ATOM 753 N N . TRP A 1 93 ? -1.040 14.088 6.302 1.00 96.38 93 TRP A N 1
ATOM 754 C CA . TRP A 1 93 ? -1.655 15.375 6.629 1.00 96.38 93 TRP A CA 1
ATOM 755 C C . TRP A 1 93 ? -0.729 16.324 7.402 1.00 96.38 93 TRP A C 1
ATOM 757 O O . TRP A 1 93 ? -0.986 17.518 7.414 1.00 96.38 93 TRP A O 1
ATOM 767 N N . LEU A 1 94 ? 0.383 15.848 7.972 1.00 95.12 94 LEU A N 1
ATOM 768 C CA . LEU A 1 94 ? 1.332 16.657 8.761 1.00 95.12 94 LEU A CA 1
ATOM 769 C C . LEU A 1 94 ? 2.398 17.363 7.905 1.00 95.12 94 LEU A C 1
ATOM 771 O O . LEU A 1 94 ? 3.492 17.683 8.369 1.00 95.12 94 LEU A O 1
ATOM 775 N N . ARG A 1 95 ? 2.129 17.556 6.612 1.00 93.56 95 ARG A N 1
ATOM 776 C CA . ARG A 1 95 ? 3.100 18.156 5.692 1.00 93.56 95 ARG A CA 1
ATOM 777 C C . ARG A 1 95 ? 3.232 19.660 5.963 1.00 93.56 95 ARG A C 1
ATOM 779 O O . ARG A 1 95 ? 2.210 20.332 6.122 1.00 93.56 95 ARG A O 1
ATOM 786 N N . PRO A 1 96 ? 4.460 20.215 5.931 1.00 92.88 96 PRO A N 1
ATOM 787 C CA . PRO A 1 96 ? 4.653 21.657 6.021 1.00 92.88 96 PRO A CA 1
ATOM 788 C C . PRO A 1 96 ? 3.850 22.384 4.934 1.00 92.88 96 PRO A C 1
ATOM 790 O O . PRO A 1 96 ? 3.932 22.025 3.759 1.00 92.88 96 PRO A O 1
ATOM 793 N N . GLY A 1 97 ? 3.075 23.395 5.330 1.00 93.06 97 GLY A N 1
ATOM 794 C CA . GLY A 1 97 ? 2.247 24.205 4.427 1.00 93.06 97 GLY A CA 1
ATOM 795 C C . GLY A 1 97 ? 0.757 23.847 4.394 1.00 93.06 97 GLY A C 1
ATOM 796 O O . GLY A 1 97 ? -0.007 24.553 3.741 1.00 93.06 97 GLY A O 1
ATOM 797 N N . TYR A 1 98 ? 0.315 22.798 5.092 1.00 95.62 98 TYR A N 1
ATOM 798 C CA . TYR A 1 98 ? -1.116 22.539 5.287 1.00 95.62 98 TYR A CA 1
ATOM 799 C C . TYR A 1 98 ? -1.689 23.367 6.438 1.00 95.62 98 TYR A C 1
ATOM 801 O O . TYR A 1 98 ? -1.003 23.598 7.433 1.00 95.62 98 TYR A O 1
ATOM 809 N N . SER A 1 99 ? -2.948 23.802 6.302 1.00 96.88 99 SER A N 1
ATOM 810 C CA . SER A 1 99 ? -3.664 24.514 7.367 1.00 96.88 99 SER A CA 1
ATOM 811 C C . SER A 1 99 ? -3.885 23.613 8.583 1.00 96.88 99 SER A C 1
ATOM 813 O O . SER A 1 99 ? -3.913 22.388 8.455 1.00 96.88 99 SER A O 1
ATOM 815 N N . GLU A 1 100 ? -4.095 24.210 9.756 1.00 94.94 100 GLU A N 1
ATOM 816 C CA . GLU A 1 100 ? -4.390 23.468 10.992 1.00 94.94 100 GLU A CA 1
ATOM 817 C C . GLU A 1 100 ? -5.604 22.542 10.828 1.00 94.94 100 GLU A C 1
ATOM 819 O O . GLU A 1 100 ? -5.565 21.385 11.239 1.00 94.94 100 GLU A O 1
ATOM 824 N N . GLU A 1 101 ? -6.643 22.998 10.122 1.00 94.50 101 GLU A N 1
ATOM 825 C CA . GLU A 1 101 ? -7.827 22.186 9.810 1.00 94.50 101 GLU A CA 1
ATOM 826 C C . GLU A 1 101 ? -7.488 20.939 8.972 1.00 94.50 101 GLU A C 1
ATOM 828 O O . GLU A 1 101 ? -8.055 19.864 9.178 1.00 94.50 101 GLU A O 1
ATOM 833 N N . MET A 1 102 ? -6.561 21.056 8.015 1.00 95.00 102 MET A N 1
ATOM 834 C CA . MET A 1 102 ? -6.105 19.913 7.221 1.00 95.00 102 MET A CA 1
ATOM 835 C C . MET A 1 102 ? -5.233 18.975 8.046 1.00 95.00 102 MET A C 1
ATOM 837 O O . MET A 1 102 ? -5.394 17.761 7.945 1.00 95.00 102 MET A O 1
ATOM 841 N N . GLN A 1 103 ? -4.331 19.527 8.861 1.00 96.06 103 GLN A N 1
ATOM 842 C CA . GLN A 1 103 ? -3.462 18.738 9.727 1.00 96.06 103 GLN A CA 1
ATOM 843 C C . GLN A 1 103 ? -4.287 17.933 10.731 1.00 96.06 103 GLN A C 1
ATOM 845 O O . GLN A 1 103 ? -4.025 16.746 10.874 1.00 96.06 103 GLN A O 1
ATOM 850 N N . ALA A 1 104 ? -5.358 18.496 11.303 1.00 94.25 104 ALA A N 1
ATOM 851 C CA . ALA A 1 104 ? -6.259 17.806 12.233 1.00 94.25 104 ALA A CA 1
ATOM 852 C C . ALA A 1 104 ? -6.877 16.500 11.682 1.00 94.25 104 ALA A C 1
ATOM 854 O O . ALA A 1 104 ? -7.390 15.687 12.445 1.00 94.25 104 ALA A O 1
ATOM 855 N N . ARG A 1 105 ? -6.818 16.259 10.364 1.00 94.94 105 ARG A N 1
ATOM 856 C CA . ARG A 1 105 ? -7.235 14.996 9.724 1.00 94.94 105 ARG A CA 1
ATOM 857 C C . ARG A 1 105 ? -6.214 13.863 9.874 1.00 94.94 105 ARG A C 1
ATOM 859 O O . ARG A 1 105 ? -6.468 12.761 9.405 1.00 94.94 105 ARG A O 1
ATOM 866 N N . HIS A 1 106 ? -5.046 14.116 10.468 1.00 96.12 106 HIS A N 1
ATOM 867 C CA . HIS A 1 106 ? -4.061 13.071 10.747 1.00 96.12 106 HIS A CA 1
ATOM 868 C C . HIS A 1 106 ? -4.522 12.112 11.853 1.00 96.12 106 HIS A C 1
ATOM 870 O O . HIS A 1 106 ? -3.932 11.042 11.998 1.00 96.12 106 HIS A O 1
ATOM 876 N N . GLU A 1 107 ? -5.495 12.521 12.669 1.00 96.00 107 GLU A N 1
ATOM 877 C CA . GLU A 1 107 ? -5.935 11.830 13.877 1.00 96.00 107 GLU A CA 1
ATOM 878 C C . GLU A 1 107 ? -7.330 11.230 13.697 1.00 96.00 107 GLU A C 1
ATOM 880 O O . GLU A 1 107 ? -8.233 11.848 13.128 1.00 96.00 107 GLU A O 1
ATOM 885 N N . CYS A 1 108 ? -7.518 10.020 14.216 1.00 94.88 108 CYS A N 1
ATOM 886 C CA . CYS A 1 108 ? -8.810 9.365 14.229 1.00 94.88 108 CYS A CA 1
ATOM 887 C C . CYS A 1 108 ? -9.718 10.020 15.275 1.00 94.88 108 CYS A C 1
ATOM 889 O O . CYS A 1 108 ? -9.439 9.976 16.471 1.00 94.88 108 CYS A O 1
ATOM 891 N N . LYS A 1 109 ? -10.878 10.528 14.849 1.00 92.38 109 LYS A N 1
ATOM 892 C CA . LYS A 1 109 ? -11.861 11.160 15.750 1.00 92.38 109 LYS A CA 1
ATOM 893 C C . LYS A 1 109 ? -12.512 10.203 16.754 1.00 92.38 109 LYS A C 1
ATOM 895 O O . LYS A 1 109 ? -13.204 10.664 17.655 1.00 92.38 109 LYS A O 1
ATOM 900 N N . HIS A 1 110 ? -12.350 8.893 16.571 1.00 92.12 110 HIS A N 1
ATOM 901 C CA . HIS A 1 110 ? -12.928 7.886 17.457 1.00 92.12 110 HIS A CA 1
ATOM 902 C C . HIS A 1 110 ? -12.019 7.557 18.645 1.00 92.12 110 HIS A C 1
ATOM 904 O O . HIS A 1 110 ? -12.511 7.503 19.766 1.00 92.12 110 HIS A O 1
ATOM 910 N N . CYS A 1 111 ? -10.719 7.348 18.415 1.00 92.56 111 CYS A N 1
ATOM 911 C CA . CYS A 1 111 ? -9.787 6.868 19.445 1.00 92.56 111 CYS A CA 1
ATOM 912 C C . CYS A 1 111 ? -8.536 7.745 19.640 1.00 92.56 111 CYS A C 1
ATOM 914 O O . CYS A 1 111 ? -7.683 7.404 20.453 1.00 92.56 111 CYS A O 1
ATOM 916 N N . GLY A 1 112 ? -8.383 8.839 18.887 1.00 92.81 112 GLY A N 1
ATOM 917 C CA . GLY A 1 112 ? -7.294 9.812 19.052 1.00 92.81 112 GLY A CA 1
ATOM 918 C C . GLY A 1 112 ? -5.909 9.360 18.568 1.00 92.81 112 GLY A C 1
ATOM 919 O O . GLY A 1 112 ? -4.917 10.050 18.777 1.00 92.81 112 GLY A O 1
ATOM 920 N N . GLN A 1 113 ? -5.799 8.192 17.929 1.00 94.81 113 GLN A N 1
ATOM 921 C CA . GLN A 1 113 ? -4.534 7.720 17.356 1.00 94.81 113 GLN A CA 1
ATOM 922 C C . GLN A 1 113 ? -4.303 8.297 15.955 1.00 94.81 113 GLN A C 1
ATOM 924 O O . GLN A 1 113 ? -5.236 8.751 15.292 1.00 94.81 113 GLN A O 1
ATOM 929 N N . ILE A 1 114 ? -3.060 8.242 15.463 1.00 96.06 114 ILE A N 1
ATOM 930 C CA . ILE A 1 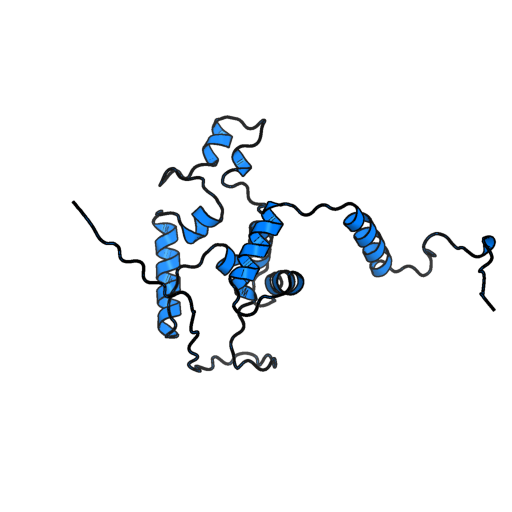114 ? -2.755 8.609 14.074 1.00 96.06 114 ILE A CA 1
ATOM 931 C C . ILE A 1 114 ? -3.536 7.684 13.135 1.00 96.06 114 ILE A C 1
ATOM 933 O O . ILE A 1 114 ? -3.346 6.470 13.144 1.00 96.06 114 ILE A O 1
ATOM 937 N N . GLU A 1 115 ? -4.365 8.267 12.273 1.00 95.25 115 GLU A N 1
ATOM 938 C CA . GLU A 1 115 ? -5.242 7.551 11.349 1.00 95.25 115 GLU A CA 1
ATOM 939 C C . GLU A 1 115 ? -4.451 7.025 10.139 1.00 95.25 115 GLU A C 1
ATOM 941 O O . GLU A 1 115 ? -4.589 7.500 9.016 1.00 95.25 115 GLU A O 1
ATOM 946 N N . SER A 1 116 ? -3.537 6.081 10.367 1.00 95.69 116 SER A N 1
ATOM 947 C CA . SER A 1 116 ? -2.757 5.413 9.320 1.00 95.69 116 SER A CA 1
ATOM 948 C C . SER A 1 116 ? -3.602 4.392 8.541 1.00 95.69 116 SER A C 1
ATOM 950 O O . SER A 1 116 ? -4.686 4.003 8.970 1.00 95.69 116 SER A O 1
ATOM 952 N N . MET A 1 117 ? -3.104 3.905 7.396 1.00 95.88 117 MET A N 1
ATOM 953 C CA . MET A 1 117 ? -3.794 2.836 6.656 1.00 95.88 117 MET A CA 1
ATOM 954 C C . MET A 1 117 ? -3.953 1.559 7.496 1.00 95.88 117 MET A C 1
ATOM 956 O O . MET A 1 117 ? -4.981 0.894 7.421 1.00 95.88 117 MET A O 1
ATOM 960 N N . GLU A 1 118 ? -2.960 1.228 8.318 1.00 94.69 118 GLU A N 1
ATOM 961 C CA . GLU A 1 118 ? -3.038 0.098 9.246 1.00 94.69 118 GLU A CA 1
ATOM 962 C C . GLU A 1 118 ? -4.052 0.348 10.359 1.00 94.69 118 GLU A C 1
ATOM 964 O O . GLU A 1 118 ? -4.866 -0.522 10.663 1.00 94.69 118 GLU A O 1
ATOM 969 N N . HIS A 1 119 ? -4.088 1.571 10.884 1.00 94.50 119 HIS A N 1
ATOM 970 C CA . HIS A 1 119 ? -5.074 1.949 11.879 1.00 94.50 119 HIS A CA 1
ATOM 971 C C . HIS A 1 119 ? -6.498 1.771 11.336 1.00 94.50 119 HIS A C 1
ATOM 973 O O . HIS A 1 119 ? -7.312 1.068 11.933 1.00 94.50 119 HIS A O 1
ATOM 979 N N . ILE A 1 120 ? -6.770 2.326 10.150 1.00 94.25 120 ILE A N 1
ATOM 980 C CA . ILE A 1 120 ? -8.070 2.245 9.470 1.00 94.25 120 ILE A CA 1
ATOM 981 C C . ILE A 1 120 ? -8.484 0.793 9.212 1.00 94.25 120 ILE A C 1
ATOM 983 O O . ILE A 1 120 ? -9.657 0.455 9.379 1.00 94.25 120 ILE A O 1
ATOM 987 N N . LEU A 1 121 ? -7.552 -0.063 8.783 1.00 93.50 121 LEU A N 1
ATOM 988 C CA . LEU A 1 121 ? -7.876 -1.423 8.361 1.00 93.50 121 LEU A CA 1
ATOM 989 C C . LEU A 1 121 ? -7.908 -2.429 9.507 1.00 93.50 121 LEU A C 1
ATOM 991 O O . LEU A 1 121 ? -8.730 -3.335 9.438 1.00 93.50 121 LEU A O 1
ATOM 995 N N . SER A 1 122 ? -7.046 -2.315 10.518 1.00 90.75 122 SER A N 1
ATOM 996 C CA . SER A 1 122 ? -6.820 -3.402 11.480 1.00 90.75 122 SER A CA 1
ATOM 997 C C . SER A 1 122 ? -6.798 -3.015 12.958 1.00 90.75 122 SER A C 1
ATOM 999 O O . SER A 1 122 ? -7.053 -3.900 13.772 1.00 90.75 122 SER A O 1
ATOM 1001 N N . GLU A 1 123 ? -6.531 -1.757 13.326 1.00 91.44 123 GLU A N 1
ATOM 1002 C CA . GLU A 1 123 ? -6.316 -1.386 14.744 1.00 91.44 123 GLU A CA 1
ATOM 1003 C C . GLU A 1 123 ? -7.446 -0.541 15.352 1.00 91.44 123 GLU A C 1
ATOM 1005 O O . GLU A 1 123 ? -7.677 -0.606 16.554 1.00 91.44 123 GLU A O 1
ATOM 1010 N N . CYS A 1 124 ? -8.152 0.256 14.544 1.00 91.75 124 CYS A N 1
ATOM 1011 C CA . CYS A 1 124 ? -9.202 1.152 15.026 1.00 91.75 124 CYS A CA 1
ATOM 1012 C C . CYS A 1 124 ? -10.374 0.418 15.705 1.00 91.75 124 CYS A C 1
ATOM 1014 O O . CYS A 1 124 ? -10.918 -0.551 15.180 1.00 91.75 124 CYS A O 1
ATOM 1016 N N . GLU A 1 125 ? -10.849 0.976 16.819 1.00 85.75 125 GLU A N 1
ATOM 1017 C CA . GLU A 1 125 ? -12.006 0.481 17.583 1.00 85.75 125 GLU A CA 1
ATOM 1018 C C . GLU A 1 125 ? -13.359 0.964 17.027 1.00 85.75 125 GLU A C 1
ATOM 1020 O O . GLU A 1 125 ? -14.419 0.708 17.603 1.00 85.75 125 GLU A O 1
ATOM 1025 N N . ALA A 1 126 ? -13.357 1.683 15.901 1.00 85.50 126 ALA A N 1
ATOM 1026 C CA . ALA A 1 126 ? -14.585 2.168 15.288 1.00 85.50 126 ALA A CA 1
ATOM 1027 C C . ALA A 1 126 ? -15.512 0.993 14.901 1.00 85.50 126 ALA A C 1
ATOM 1029 O O . ALA A 1 126 ? -15.066 0.008 14.299 1.00 85.50 126 ALA A O 1
ATOM 1030 N N . PRO A 1 127 ? -16.833 1.106 15.144 1.00 82.00 127 PRO A N 1
ATOM 1031 C CA . PRO A 1 127 ? -17.762 -0.020 15.022 1.00 82.00 127 PRO A CA 1
ATOM 1032 C C . PRO A 1 127 ? -17.829 -0.605 13.605 1.00 82.00 127 PRO A C 1
ATOM 1034 O O . PRO A 1 127 ? -18.084 -1.795 13.435 1.00 82.00 127 PRO A O 1
ATOM 1037 N N . GLY A 1 128 ? -17.583 0.212 12.575 1.00 85.56 128 GLY A N 1
ATOM 1038 C CA . GLY A 1 128 ? -17.597 -0.233 11.181 1.00 85.56 128 GLY A CA 1
ATOM 1039 C C . GLY A 1 128 ? -16.481 -1.228 10.849 1.00 85.56 128 GLY A C 1
ATOM 1040 O O . GLY A 1 128 ? -16.730 -2.208 10.148 1.00 85.56 128 GLY A O 1
ATOM 1041 N N . GLN A 1 129 ? -15.272 -1.016 11.377 1.00 89.94 129 GLN A N 1
ATOM 1042 C CA . GLN A 1 129 ? -14.145 -1.919 11.139 1.00 89.94 129 GLN A CA 1
ATOM 1043 C C . GLN A 1 129 ? -14.423 -3.295 11.759 1.00 89.94 129 GLN A C 1
ATOM 1045 O O . GLN A 1 129 ? -14.273 -4.327 11.100 1.00 89.94 129 GLN A O 1
ATOM 1050 N N . GLU A 1 130 ? -14.907 -3.307 13.003 1.00 88.50 130 GLU A N 1
ATOM 1051 C CA . GLU A 1 130 ? -15.201 -4.542 13.728 1.00 88.50 130 GLU A CA 1
ATOM 1052 C C . GLU A 1 130 ? -16.306 -5.363 13.054 1.00 88.50 130 GLU A C 1
ATOM 1054 O O . GLU A 1 130 ? -16.216 -6.589 12.965 1.00 88.50 130 GLU A O 1
ATOM 1059 N N . GLN A 1 131 ? -17.322 -4.704 12.492 1.00 92.00 131 GLN A N 1
ATOM 1060 C CA . GLN A 1 131 ? -18.363 -5.381 11.717 1.00 92.00 131 GLN A CA 1
ATOM 1061 C C . GLN A 1 131 ? -17.794 -6.095 10.486 1.00 92.00 131 GLN A C 1
ATOM 1063 O O . GLN A 1 131 ? -18.143 -7.253 10.232 1.00 92.00 131 GLN A O 1
ATOM 1068 N N . VAL A 1 132 ? -16.901 -5.441 9.734 1.00 92.31 132 VAL A N 1
ATOM 1069 C CA . VAL A 1 132 ? -16.260 -6.043 8.554 1.00 92.31 132 VAL A CA 1
ATOM 1070 C C . VAL A 1 132 ? -15.441 -7.269 8.956 1.00 92.31 132 VAL A C 1
ATOM 1072 O O . VAL A 1 132 ? -15.606 -8.335 8.355 1.00 92.31 132 VAL A O 1
ATOM 1075 N N . TRP A 1 133 ? -14.622 -7.169 10.006 1.00 91.75 133 TRP A N 1
ATOM 1076 C CA . TRP A 1 133 ? -13.817 -8.302 10.466 1.00 91.75 133 TRP A CA 1
ATOM 1077 C C . TRP A 1 133 ? -14.639 -9.415 11.102 1.00 91.75 133 TRP A C 1
ATOM 1079 O O . TRP A 1 133 ? -14.324 -10.584 10.893 1.00 91.75 133 TRP A O 1
ATOM 1089 N N . THR A 1 134 ? -15.745 -9.096 11.770 1.00 92.06 134 THR A N 1
ATOM 1090 C CA . THR A 1 134 ? -16.701 -10.095 12.260 1.00 92.06 134 THR A CA 1
ATOM 1091 C C . THR A 1 134 ? -17.298 -10.901 11.105 1.00 92.06 134 THR A C 1
ATOM 1093 O O . THR A 1 134 ? -17.424 -12.125 11.192 1.00 92.06 134 THR A O 1
ATOM 1096 N N . LEU A 1 135 ? -17.669 -10.246 10.001 1.00 93.75 135 LEU A N 1
ATOM 1097 C CA . LEU A 1 135 ? -18.190 -10.931 8.816 1.00 93.75 135 LEU A CA 1
ATOM 1098 C C . LEU A 1 135 ? -17.113 -11.780 8.132 1.00 93.75 135 LEU A C 1
ATOM 1100 O O . LEU A 1 135 ? -17.384 -12.924 7.756 1.00 93.75 135 LEU A O 1
ATOM 1104 N N . ALA A 1 136 ? -15.893 -11.255 8.013 1.00 92.38 136 ALA A N 1
ATOM 1105 C CA . ALA A 1 136 ? -14.759 -11.992 7.469 1.00 92.38 136 ALA A CA 1
ATOM 1106 C C . ALA A 1 136 ? -14.412 -13.221 8.328 1.00 92.38 136 ALA A C 1
ATOM 1108 O O . ALA A 1 136 ? -14.244 -14.313 7.784 1.00 92.38 136 ALA A O 1
ATOM 1109 N N . HIS A 1 137 ? -14.417 -13.080 9.657 1.00 92.38 137 HIS A N 1
ATOM 1110 C CA . HIS A 1 137 ? -14.223 -14.179 10.596 1.00 92.38 137 HIS A CA 1
ATOM 1111 C C . HIS A 1 137 ? -15.291 -15.257 10.405 1.00 92.38 137 HIS A C 1
ATOM 1113 O O . HIS A 1 137 ? -14.949 -16.411 10.177 1.00 92.38 137 HIS A O 1
ATOM 1119 N N . LYS A 1 138 ? -16.580 -14.890 10.372 1.00 93.06 138 LYS A N 1
ATOM 1120 C CA . LYS A 1 138 ? -17.684 -15.840 10.129 1.00 93.06 138 LYS A CA 1
ATOM 1121 C C . LYS A 1 138 ? -17.532 -16.606 8.814 1.00 93.06 138 LYS A C 1
ATOM 1123 O O . LYS A 1 138 ? -17.901 -17.778 8.740 1.00 93.06 138 LYS A O 1
ATOM 1128 N N . LEU A 1 139 ? -17.032 -15.955 7.763 1.00 91.69 139 LEU A N 1
ATOM 1129 C CA . LEU A 1 139 ? -16.729 -16.612 6.491 1.00 91.69 139 LEU A CA 1
ATOM 1130 C C . LEU A 1 139 ? -15.541 -17.573 6.621 1.00 91.69 139 LEU A C 1
ATOM 1132 O O . LEU A 1 139 ? -15.604 -18.684 6.095 1.00 91.69 139 LEU A O 1
ATOM 1136 N N . TRP A 1 140 ? -14.493 -17.173 7.339 1.00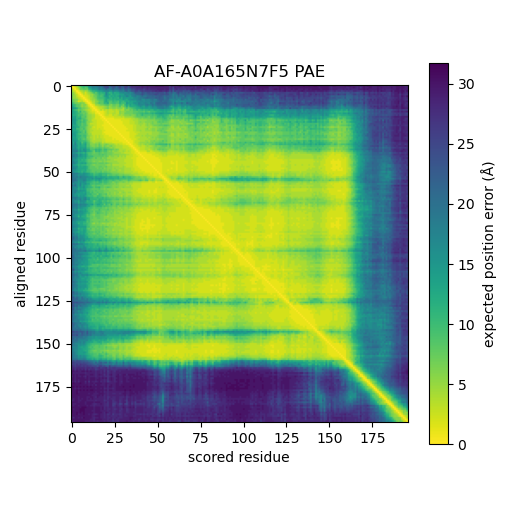 89.62 140 TRP A N 1
ATOM 1137 C CA . TRP A 1 140 ? -13.297 -17.983 7.558 1.00 89.62 140 TRP A CA 1
ATOM 1138 C C . TRP A 1 140 ? -13.553 -19.208 8.439 1.00 89.62 140 TRP A C 1
ATOM 1140 O O . TRP A 1 140 ? -13.102 -20.301 8.099 1.00 89.62 140 TRP A O 1
ATOM 1150 N N . SER A 1 141 ? -14.341 -19.079 9.510 1.00 90.12 141 SER A N 1
ATOM 1151 C CA . SER A 1 141 ? -14.655 -20.190 10.420 1.00 90.12 141 SER A CA 1
ATOM 1152 C C . SER A 1 141 ? -15.350 -21.347 9.701 1.00 90.12 141 SER A C 1
ATOM 1154 O O . SER A 1 141 ? -15.144 -22.502 10.058 1.00 90.12 141 SER A O 1
ATOM 1156 N N . LYS A 1 142 ? -16.112 -21.073 8.631 1.00 91.19 142 LYS A N 1
ATOM 1157 C CA . LYS A 1 142 ? -16.720 -22.123 7.790 1.00 91.19 142 LYS A CA 1
ATOM 1158 C C . LYS A 1 142 ? -15.691 -22.989 7.058 1.00 91.19 142 LYS A C 1
ATOM 1160 O O . LYS A 1 142 ? -16.025 -24.095 6.652 1.00 91.19 142 LYS A O 1
ATOM 1165 N N . LYS A 1 143 ? -14.470 -22.486 6.855 1.00 85.69 143 LYS A N 1
ATOM 1166 C CA . LYS A 1 143 ? -13.354 -23.220 6.245 1.00 85.69 143 LYS A CA 1
ATOM 1167 C C . LYS A 1 143 ? -12.588 -24.072 7.272 1.00 85.69 143 LYS A C 1
ATOM 1169 O O . LYS A 1 143 ? -11.850 -24.957 6.861 1.00 85.69 143 LYS A O 1
ATOM 1174 N N . GLY A 1 144 ? -12.756 -23.818 8.575 1.00 80.56 144 GLY A N 1
ATOM 1175 C CA . GLY A 1 144 ? -12.094 -24.568 9.652 1.00 80.56 144 GLY A CA 1
ATOM 1176 C C . GLY A 1 144 ? -10.645 -24.153 9.946 1.00 80.56 144 GLY A C 1
ATOM 1177 O O . GLY A 1 144 ? -9.910 -24.916 10.562 1.00 80.56 144 GLY A O 1
ATOM 1178 N N . GLY A 1 145 ? -10.210 -22.970 9.496 1.00 79.81 145 GLY A N 1
ATOM 1179 C CA . GLY A 1 145 ? -8.866 -22.447 9.775 1.00 79.81 145 GLY A CA 1
ATOM 1180 C C . GLY A 1 145 ? -8.793 -21.616 11.060 1.00 79.81 145 GLY A C 1
ATOM 1181 O O . GLY A 1 145 ? -9.796 -21.056 11.503 1.00 79.81 145 GLY A O 1
ATOM 1182 N N . VAL A 1 146 ? -7.586 -21.469 11.617 1.00 84.62 146 VAL A N 1
ATOM 1183 C CA . VAL A 1 146 ? -7.321 -20.517 12.709 1.00 84.62 146 VAL A CA 1
ATOM 1184 C C . VAL A 1 146 ? -7.541 -19.100 12.189 1.00 84.62 146 VAL A C 1
ATOM 1186 O O . VAL A 1 146 ? -7.055 -18.747 11.112 1.00 84.62 146 VAL A O 1
ATOM 1189 N N . TRP A 1 147 ? -8.312 -18.301 12.923 1.00 86.00 147 TRP A N 1
ATOM 1190 C CA . TRP A 1 147 ? -8.505 -16.891 12.610 1.00 86.00 147 TRP A CA 1
ATOM 1191 C C . TRP A 1 147 ? -7.445 -16.049 13.307 1.00 86.00 147 TRP A C 1
ATOM 1193 O O . TRP A 1 147 ? -7.283 -16.128 14.521 1.00 86.00 147 TRP A O 1
ATOM 1203 N N . ALA A 1 148 ? -6.777 -15.204 12.533 1.00 85.69 148 ALA A N 1
ATOM 1204 C CA . ALA A 1 148 ? -5.955 -14.122 13.042 1.00 85.69 148 ALA A CA 1
ATOM 1205 C C . ALA A 1 148 ? -6.453 -12.825 12.407 1.00 85.69 148 ALA A C 1
ATOM 1207 O O . ALA A 1 148 ? -6.727 -12.793 11.203 1.00 85.69 148 ALA A O 1
ATOM 1208 N N . ARG A 1 149 ? -6.587 -11.762 13.209 1.00 85.56 149 ARG A N 1
ATOM 1209 C CA . ARG A 1 149 ? -6.949 -10.438 12.691 1.00 85.56 149 ARG A CA 1
ATOM 1210 C C . ARG A 1 149 ? -5.844 -9.992 11.719 1.00 85.56 149 ARG A C 1
ATOM 1212 O O . ARG A 1 149 ? -4.684 -9.962 12.132 1.00 85.56 149 ARG A O 1
ATOM 1219 N N . PRO A 1 150 ? -6.153 -9.697 10.445 1.00 90.44 150 PRO A N 1
ATOM 1220 C CA . PRO A 1 150 ? -5.107 -9.385 9.476 1.00 90.44 150 PRO A CA 1
ATOM 1221 C C . PRO A 1 150 ? -4.410 -8.061 9.789 1.00 90.44 150 PRO A C 1
ATOM 1223 O O . PRO A 1 150 ? -5.077 -7.059 10.024 1.00 90.44 150 PRO A O 1
ATOM 1226 N N . SER A 1 151 ? -3.078 -8.060 9.746 1.00 92.75 151 SER A N 1
ATOM 1227 C CA . SER A 1 151 ? -2.256 -6.845 9.759 1.00 92.75 151 SER A CA 1
ATOM 1228 C C . SER A 1 151 ? -2.250 -6.169 8.384 1.00 92.75 151 SER A C 1
ATOM 1230 O O . SER A 1 151 ? -2.654 -6.773 7.381 1.00 92.75 151 SER A O 1
ATOM 1232 N N . LEU A 1 152 ? -1.718 -4.944 8.290 1.00 94.44 152 LEU A N 1
ATOM 1233 C CA . LEU A 1 152 ? -1.535 -4.288 6.991 1.00 94.44 152 LEU A CA 1
ATOM 1234 C C . LEU A 1 152 ? -0.686 -5.145 6.039 1.00 94.44 152 LEU A C 1
ATOM 1236 O O . LEU A 1 152 ? -1.038 -5.301 4.870 1.00 94.44 152 LEU A O 1
ATOM 1240 N N . GLY A 1 153 ? 0.395 -5.751 6.535 1.00 94.00 153 GLY A N 1
ATOM 1241 C CA . GLY A 1 153 ? 1.242 -6.628 5.727 1.00 94.00 153 GLY A CA 1
ATOM 1242 C C . GLY A 1 153 ? 0.489 -7.856 5.200 1.00 94.00 153 GLY A C 1
ATOM 1243 O O . GLY A 1 153 ? 0.632 -8.182 4.024 1.00 94.00 153 GLY A O 1
ATOM 1244 N N . ALA A 1 154 ? -0.392 -8.464 6.005 1.00 92.62 154 ALA A N 1
ATOM 1245 C CA . ALA A 1 154 ? -1.244 -9.574 5.569 1.00 92.62 154 ALA A CA 1
ATOM 1246 C C . ALA A 1 154 ? -2.253 -9.151 4.484 1.00 92.62 154 ALA A C 1
ATOM 1248 O O . ALA A 1 154 ? -2.499 -9.893 3.532 1.00 92.62 154 ALA A O 1
ATOM 1249 N N . VAL A 1 155 ? -2.817 -7.940 4.578 1.00 93.38 155 VAL A N 1
ATOM 1250 C CA . VAL A 1 155 ? -3.683 -7.380 3.525 1.00 93.38 155 VAL A CA 1
ATOM 1251 C C . VAL A 1 155 ? -2.889 -7.149 2.236 1.00 93.38 155 VAL A C 1
ATOM 1253 O O . VAL A 1 155 ? -3.351 -7.505 1.150 1.00 93.38 155 VAL A O 1
ATOM 1256 N N . LEU A 1 156 ? -1.681 -6.594 2.340 1.00 94.75 156 LEU A N 1
ATOM 1257 C CA . LEU A 1 156 ? -0.812 -6.296 1.199 1.00 94.75 156 LEU A CA 1
ATOM 1258 C C . LEU A 1 156 ? -0.208 -7.550 0.544 1.00 94.75 156 LEU A C 1
ATOM 1260 O O . LEU A 1 156 ? 0.143 -7.507 -0.636 1.00 94.75 156 LEU A O 1
ATOM 1264 N N . SER A 1 157 ? -0.125 -8.670 1.263 1.00 93.06 157 SER A N 1
ATOM 1265 C CA . SER A 1 157 ? 0.382 -9.948 0.753 1.00 93.06 157 SER A CA 1
ATOM 1266 C C . SER A 1 157 ? -0.701 -10.996 0.485 1.00 93.06 157 SER A C 1
ATOM 1268 O O . SER A 1 157 ? -0.380 -12.080 -0.001 1.00 93.06 157 SER A O 1
ATOM 1270 N N . CYS A 1 158 ? -1.987 -10.686 0.701 1.00 90.25 158 CYS A N 1
ATOM 1271 C CA . CYS A 1 158 ? -3.084 -11.662 0.597 1.00 90.25 158 CYS A CA 1
ATOM 1272 C C . CYS A 1 158 ? -3.143 -12.399 -0.755 1.00 90.25 158 CYS A C 1
ATOM 1274 O O . CYS A 1 158 ? -3.560 -13.551 -0.837 1.00 90.25 158 CYS A O 1
ATOM 1276 N N . ALA A 1 159 ? -2.677 -11.743 -1.816 1.00 87.94 159 ALA A N 1
ATOM 1277 C CA . ALA A 1 159 ? -2.616 -12.265 -3.171 1.00 87.94 159 ALA A CA 1
ATOM 1278 C C . ALA A 1 159 ? -1.465 -13.265 -3.416 1.00 87.94 159 ALA A C 1
ATOM 1280 O O . ALA A 1 159 ? -1.464 -13.959 -4.431 1.00 87.94 159 ALA A O 1
ATOM 1281 N N . GLN A 1 160 ? -0.454 -13.293 -2.541 1.00 88.19 160 GLN A N 1
ATOM 1282 C CA . GLN A 1 160 ? 0.668 -14.240 -2.584 1.00 88.19 160 GLN A CA 1
ATOM 1283 C C . GLN A 1 160 ? 0.421 -15.524 -1.791 1.00 88.19 160 GLN A C 1
ATOM 1285 O O . GLN A 1 160 ? 1.248 -16.427 -1.873 1.00 88.19 160 GLN A O 1
ATOM 1290 N N . ALA A 1 161 ? -0.672 -15.624 -1.028 1.00 70.12 161 ALA A N 1
ATOM 1291 C CA . ALA A 1 161 ? -0.916 -16.780 -0.175 1.00 70.12 161 ALA A CA 1
ATOM 1292 C C . ALA A 1 161 ? -0.883 -18.085 -0.995 1.00 70.12 161 ALA A C 1
ATOM 1294 O O . ALA A 1 161 ? -1.717 -18.316 -1.874 1.00 70.12 161 ALA A O 1
ATOM 1295 N N . THR A 1 162 ? 0.107 -18.936 -0.721 1.00 64.94 162 THR A N 1
ATOM 1296 C CA . THR A 1 162 ? 0.248 -20.245 -1.361 1.00 64.94 162 THR A CA 1
ATOM 1297 C C . THR A 1 162 ? -0.515 -21.281 -0.558 1.00 64.94 162 THR A C 1
ATOM 1299 O O . THR A 1 162 ? -0.195 -21.523 0.601 1.00 64.94 162 THR A O 1
ATOM 1302 N N . PHE A 1 163 ? -1.500 -21.927 -1.179 1.00 58.22 163 PHE A N 1
ATOM 1303 C CA . PHE A 1 163 ? -2.188 -23.061 -0.572 1.00 58.22 163 PHE A CA 1
ATOM 1304 C C . PHE A 1 163 ? -1.507 -24.356 -1.040 1.00 58.22 163 PHE A C 1
ATOM 1306 O O . PHE A 1 163 ? -1.473 -24.612 -2.253 1.00 58.22 163 PHE A O 1
ATOM 1313 N N . PRO A 1 164 ? -0.944 -25.170 -0.127 1.00 46.28 164 PRO A N 1
ATOM 1314 C CA . PRO A 1 164 ? -0.392 -26.471 -0.484 1.00 46.28 164 PRO A CA 1
ATOM 1315 C C . PRO A 1 164 ? -1.466 -27.319 -1.183 1.00 46.28 164 PRO A C 1
ATOM 1317 O O . PRO A 1 164 ? -2.575 -27.454 -0.675 1.00 46.28 164 PRO A O 1
ATOM 1320 N N . GLY A 1 165 ? -1.156 -27.858 -2.368 1.00 48.91 165 GLY A N 1
ATOM 1321 C CA . GLY A 1 165 ? -2.053 -28.746 -3.130 1.00 48.91 165 GLY A CA 1
ATOM 1322 C C . GLY A 1 165 ? -2.619 -28.179 -4.439 1.00 48.91 165 GLY A C 1
ATOM 1323 O O . GLY A 1 165 ? -3.205 -28.927 -5.220 1.00 48.91 165 GLY A O 1
ATOM 1324 N N . GLN A 1 166 ? -2.408 -26.896 -4.751 1.00 46.78 166 GLN A N 1
ATOM 1325 C CA . GLN A 1 166 ? -2.877 -26.313 -6.011 1.00 46.78 166 GLN A CA 1
ATOM 1326 C C . GLN A 1 166 ? -1.814 -26.452 -7.116 1.00 46.78 166 GLN A C 1
ATOM 1328 O O . GLN A 1 166 ? -1.059 -25.527 -7.417 1.00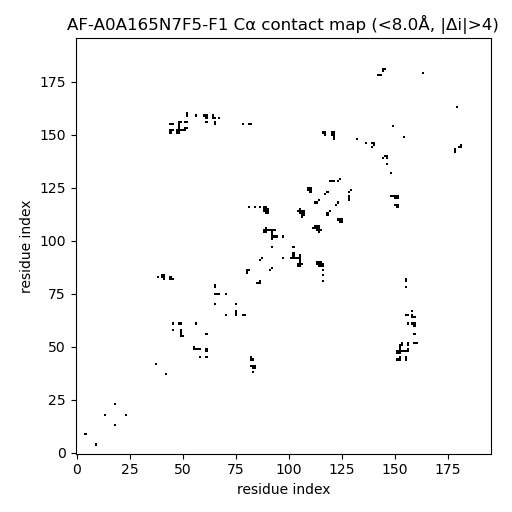 46.78 166 GLN A O 1
ATOM 1333 N N . ASN A 1 167 ? -1.753 -27.629 -7.749 1.00 36.28 167 ASN A N 1
ATOM 1334 C CA . ASN A 1 167 ? -1.122 -27.747 -9.066 1.00 36.28 167 ASN A CA 1
ATOM 1335 C C . ASN A 1 167 ? -1.737 -26.675 -9.983 1.00 36.28 167 ASN A C 1
ATOM 1337 O O . ASN A 1 167 ? -2.959 -26.598 -10.105 1.00 36.28 167 ASN A O 1
ATOM 1341 N N . ARG A 1 168 ? -0.893 -25.827 -10.588 1.00 39.22 168 ARG A N 1
ATOM 1342 C CA . ARG A 1 168 ? -1.248 -24.646 -11.405 1.00 39.22 168 ARG A CA 1
ATOM 1343 C C . ARG A 1 168 ? -1.926 -24.993 -12.742 1.00 39.22 168 ARG A C 1
ATOM 1345 O O . ARG A 1 168 ? -1.535 -24.484 -13.786 1.00 39.22 168 ARG A O 1
ATOM 1352 N N . ASN A 1 169 ? -2.963 -25.817 -12.719 1.00 34.31 169 ASN A N 1
ATOM 1353 C CA . ASN A 1 169 ? -3.931 -25.895 -13.800 1.00 34.31 169 ASN A CA 1
ATOM 1354 C C . ASN A 1 169 ? -5.189 -25.163 -13.321 1.00 34.31 169 ASN A C 1
ATOM 1356 O O . ASN A 1 169 ? -5.940 -25.720 -12.514 1.00 34.31 169 ASN A O 1
ATOM 1360 N N . PRO A 1 170 ? -5.420 -23.907 -13.750 1.00 37.88 170 PRO A N 1
ATOM 1361 C CA . PRO A 1 170 ? -6.637 -23.192 -13.403 1.00 37.88 170 PRO A CA 1
ATOM 1362 C C . PRO A 1 170 ? -7.812 -23.932 -14.040 1.00 37.88 170 PRO A C 1
ATOM 1364 O O . PRO A 1 170 ? -8.064 -23.826 -15.238 1.00 37.88 170 PRO A O 1
ATOM 1367 N N . THR A 1 171 ? -8.510 -24.732 -13.239 1.00 33.41 171 THR A N 1
ATOM 1368 C CA . THR A 1 171 ? -9.759 -25.355 -13.670 1.00 33.41 171 THR A CA 1
ATOM 1369 C C . THR A 1 171 ? -10.877 -24.364 -13.353 1.00 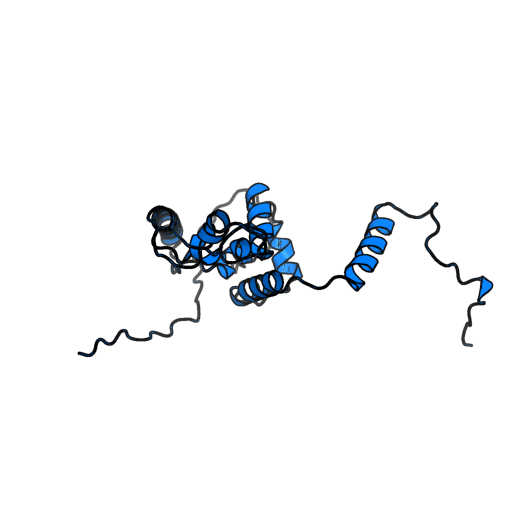33.41 171 THR A C 1
ATOM 1371 O O . THR A 1 171 ? -11.013 -23.982 -12.186 1.00 33.41 171 THR A O 1
ATOM 1374 N N . PRO A 1 172 ? -11.676 -23.916 -14.334 1.00 30.69 172 PRO A N 1
ATOM 1375 C CA . PRO A 1 172 ? -12.780 -23.009 -14.061 1.00 30.69 172 PRO A CA 1
ATOM 1376 C C . PRO A 1 172 ? -13.799 -23.691 -13.137 1.00 30.69 172 PRO A C 1
ATOM 1378 O O . PRO A 1 172 ? -14.346 -24.740 -13.468 1.00 30.69 172 PRO A O 1
ATOM 1381 N N . GLY A 1 173 ? -14.066 -23.089 -11.975 1.00 35.84 173 GLY A N 1
ATOM 1382 C CA . GLY A 1 173 ? -15.323 -23.304 -11.253 1.00 35.84 173 GLY A CA 1
ATOM 1383 C C . GLY A 1 173 ? -15.458 -24.529 -10.340 1.00 35.84 173 GLY A C 1
ATOM 1384 O O . GLY A 1 173 ? -16.590 -24.938 -10.098 1.00 35.84 173 GLY A O 1
ATOM 1385 N N . LYS A 1 174 ? -14.389 -25.095 -9.763 1.00 32.41 174 LYS A N 1
ATOM 1386 C CA . LYS A 1 174 ? -14.544 -26.115 -8.703 1.00 32.41 174 LYS A CA 1
ATOM 1387 C C . LYS A 1 174 ? -14.122 -25.594 -7.327 1.00 32.41 174 LYS A C 1
ATOM 1389 O O . LYS A 1 174 ? -12.942 -25.423 -7.046 1.00 32.41 174 LYS A O 1
ATOM 1394 N N . ARG A 1 175 ? -15.115 -25.381 -6.453 1.00 36.97 175 ARG A N 1
ATOM 1395 C CA . ARG A 1 175 ? -14.929 -25.385 -4.995 1.00 36.97 175 ARG A CA 1
ATOM 1396 C C . ARG A 1 175 ? -14.682 -26.832 -4.587 1.00 36.97 175 ARG A C 1
ATOM 1398 O O . ARG A 1 175 ? -15.629 -27.607 -4.527 1.00 36.97 175 ARG A O 1
ATOM 1405 N N . THR A 1 176 ? -13.435 -27.206 -4.341 1.00 30.55 176 THR A N 1
ATOM 1406 C CA . THR A 1 176 ? -13.135 -28.461 -3.647 1.00 30.55 176 THR A CA 1
ATOM 1407 C C . THR A 1 176 ? -12.750 -28.134 -2.217 1.00 30.55 176 THR A C 1
ATOM 1409 O O . THR A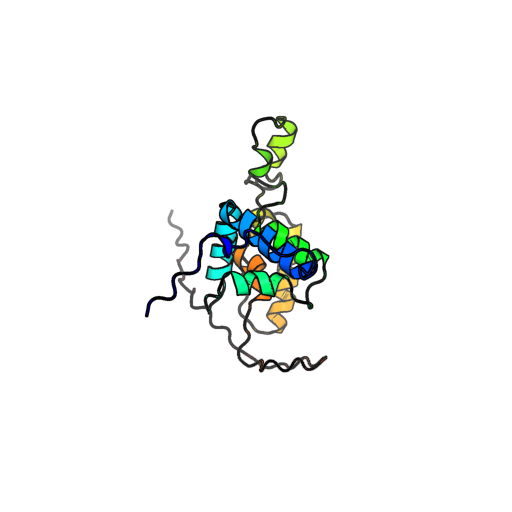 1 176 ? -11.727 -27.504 -1.952 1.00 30.55 176 THR A O 1
ATOM 1412 N N . SER A 1 177 ? -13.638 -28.526 -1.306 1.00 30.58 177 SER A N 1
ATOM 1413 C CA . SER A 1 177 ? -13.354 -28.726 0.106 1.00 30.58 177 SER A CA 1
ATOM 1414 C C . SER A 1 177 ? -12.222 -29.738 0.221 1.00 30.58 177 SER A C 1
ATOM 1416 O O . SER A 1 177 ? -12.421 -30.930 -0.001 1.00 30.58 177 SER A O 1
ATOM 1418 N N . THR A 1 178 ? -11.034 -29.259 0.542 1.00 28.14 178 THR A N 1
ATOM 1419 C CA . THR A 1 178 ? -9.971 -30.116 1.051 1.00 28.14 178 THR A CA 1
ATOM 1420 C C . THR A 1 178 ? -9.409 -29.396 2.257 1.00 28.14 178 THR A C 1
ATOM 1422 O O . THR A 1 178 ? -8.981 -28.243 2.163 1.00 28.14 178 THR A O 1
ATOM 1425 N N . GLU A 1 179 ? -9.562 -30.053 3.401 1.00 31.97 179 GLU A N 1
ATOM 1426 C CA . GLU A 1 179 ? -9.036 -29.642 4.691 1.00 31.97 179 GLU A CA 1
ATOM 1427 C C . GLU A 1 179 ? -7.520 -29.500 4.570 1.00 31.97 179 GLU A C 1
ATOM 1429 O O . GLU A 1 179 ? -6.825 -30.453 4.225 1.00 31.97 179 GLU A O 1
ATOM 1434 N N . TYR A 1 180 ? -7.010 -28.300 4.835 1.00 34.66 180 TYR A N 1
ATOM 1435 C CA . TYR A 1 180 ? -5.581 -28.072 4.978 1.00 34.66 180 TYR A CA 1
ATOM 1436 C C . TYR A 1 180 ? -5.346 -27.227 6.220 1.00 34.66 180 TYR A C 1
ATOM 1438 O O . TYR A 1 180 ? -5.829 -26.099 6.338 1.00 34.66 180 TYR A O 1
ATOM 1446 N N . SER A 1 181 ? -4.611 -27.828 7.150 1.00 31.56 181 SER A N 1
ATOM 1447 C CA . SER A 1 181 ? -4.075 -27.188 8.339 1.00 31.56 181 SER A CA 1
ATOM 1448 C C . SER A 1 181 ? -2.976 -26.218 7.911 1.00 31.56 181 SER A C 1
ATOM 1450 O O . SER A 1 181 ? -1.903 -26.632 7.479 1.00 31.56 181 SER A O 1
ATOM 1452 N N . CYS A 1 182 ? -3.257 -24.920 7.995 1.00 34.06 182 CYS A N 1
ATOM 1453 C CA . CYS A 1 182 ? -2.220 -23.896 8.014 1.00 34.06 182 CYS A CA 1
ATOM 1454 C C . CYS A 1 182 ? -1.752 -23.773 9.467 1.00 34.06 182 CYS A C 1
ATOM 1456 O O . CYS A 1 182 ? -2.416 -23.127 10.279 1.00 34.06 182 CYS A O 1
ATOM 1458 N N . GLN A 1 183 ? -0.659 -24.450 9.810 1.00 29.45 183 GLN A N 1
ATOM 1459 C CA . GLN A 1 183 ? 0.019 -24.240 11.085 1.00 29.45 183 GLN A CA 1
ATOM 1460 C C . GLN A 1 183 ? 0.805 -22.931 10.992 1.00 29.45 183 GLN A C 1
ATOM 1462 O O . GLN A 1 183 ? 1.668 -22.790 10.135 1.00 29.45 183 GLN A O 1
ATOM 1467 N N . ASN A 1 184 ? 0.487 -21.967 11.855 1.00 36.78 184 ASN A N 1
ATOM 1468 C CA . ASN A 1 184 ? 1.287 -20.759 12.034 1.00 36.78 184 ASN A CA 1
ATOM 1469 C C . ASN A 1 184 ? 2.185 -20.953 13.275 1.00 36.78 184 ASN A C 1
ATOM 1471 O O . ASN A 1 184 ? 1.638 -21.242 14.341 1.00 36.78 184 ASN A O 1
ATOM 1475 N N . PRO A 1 185 ? 3.522 -20.800 13.185 1.00 32.41 185 PRO A N 1
ATOM 1476 C CA . PRO A 1 185 ? 4.436 -20.983 14.317 1.00 32.41 185 PRO A CA 1
ATOM 1477 C C . PRO A 1 185 ? 4.421 -19.854 15.366 1.00 32.41 185 PRO A C 1
ATOM 1479 O O . PRO A 1 185 ? 5.151 -19.937 16.351 1.00 32.41 185 PRO A O 1
ATOM 1482 N N . TYR A 1 186 ? 3.585 -18.821 15.233 1.00 37.00 186 TYR A N 1
ATOM 1483 C CA . TYR A 1 186 ? 3.466 -17.768 16.247 1.00 37.00 186 TYR A CA 1
ATOM 1484 C C . TYR A 1 186 ? 2.358 -18.053 17.269 1.00 37.00 186 TYR A C 1
ATOM 1486 O O . TYR A 1 186 ? 1.357 -17.347 17.355 1.00 37.00 186 TYR A O 1
ATOM 1494 N N . THR A 1 187 ? 2.572 -19.077 18.094 1.00 34.84 187 THR A N 1
ATOM 1495 C CA . THR A 1 187 ? 1.967 -19.171 19.430 1.00 34.84 187 THR A CA 1
ATOM 1496 C C . THR A 1 187 ? 3.072 -19.026 20.468 1.00 34.84 187 THR A C 1
ATOM 1498 O O . THR A 1 187 ? 3.611 -20.008 20.968 1.00 34.84 187 THR A O 1
ATOM 1501 N N . SER A 1 188 ? 3.422 -17.779 20.777 1.00 30.52 188 SER A N 1
ATOM 1502 C CA . SER A 1 188 ? 4.031 -17.428 22.057 1.00 30.52 188 SER A CA 1
ATOM 1503 C C . SER A 1 188 ? 2.930 -16.787 22.890 1.00 30.52 188 SER A C 1
ATOM 1505 O O . SER A 1 188 ? 2.595 -15.615 22.730 1.00 30.52 188 SER A O 1
ATOM 1507 N N . SER A 1 189 ? 2.290 -17.616 23.705 1.00 32.91 189 SER A N 1
ATOM 1508 C CA . SER A 1 189 ? 1.409 -17.217 24.792 1.00 32.91 189 SER A CA 1
ATOM 1509 C C . SER A 1 189 ? 2.204 -16.385 25.802 1.00 32.91 189 SER A C 1
ATOM 1511 O O . SER A 1 189 ? 3.005 -16.930 26.558 1.00 32.91 189 SER A O 1
ATOM 1513 N N . GLY A 1 190 ? 1.995 -15.070 25.794 1.00 28.73 190 GLY A N 1
ATOM 1514 C CA . GLY A 1 190 ? 2.367 -14.178 26.888 1.00 28.73 190 GLY A CA 1
ATOM 1515 C C . GLY A 1 190 ? 1.141 -13.924 27.755 1.00 28.73 190 GLY A C 1
ATOM 1516 O O . GLY A 1 190 ? 0.233 -13.211 27.336 1.00 28.73 190 GLY A O 1
ATOM 1517 N N . ASP A 1 191 ? 1.115 -14.555 28.926 1.00 28.88 191 ASP A N 1
ATOM 1518 C CA . ASP A 1 191 ? 0.118 -14.380 29.979 1.00 28.88 191 ASP A CA 1
ATOM 1519 C C . ASP A 1 191 ? -0.103 -12.900 30.329 1.00 28.88 191 ASP A C 1
ATOM 1521 O O . ASP A 1 191 ? 0.815 -12.197 30.759 1.00 28.88 191 ASP A O 1
ATOM 1525 N N . TYR A 1 192 ? -1.358 -12.455 30.245 1.00 33.16 192 TYR A N 1
ATOM 1526 C CA . TYR A 1 192 ? -1.836 -11.293 30.988 1.00 33.16 192 TYR A CA 1
ATOM 1527 C C . TYR A 1 192 ? -1.998 -11.696 32.457 1.00 33.16 192 TYR A C 1
ATOM 1529 O O . TYR A 1 192 ? -3.066 -12.114 32.897 1.00 33.16 192 TYR A O 1
ATOM 1537 N N . GLY A 1 193 ? -0.910 -11.583 33.215 1.00 27.83 193 GLY A N 1
ATOM 1538 C CA . GLY A 1 193 ? -0.928 -11.646 34.671 1.00 27.83 193 GLY A CA 1
ATOM 1539 C C . GLY A 1 193 ? -1.171 -10.260 35.259 1.00 27.83 193 GLY A C 1
ATOM 1540 O O . GLY A 1 193 ? -0.243 -9.467 35.389 1.00 27.83 193 GLY A O 1
ATOM 1541 N N . THR A 1 194 ? -2.417 -9.986 35.637 1.00 34.88 194 THR A N 1
ATOM 1542 C CA . THR A 1 194 ? -2.777 -8.960 36.623 1.00 34.88 194 THR A CA 1
ATOM 1543 C C . THR A 1 194 ? -1.915 -9.097 37.877 1.00 34.88 194 THR A C 1
ATOM 1545 O O . THR A 1 194 ? -1.857 -10.178 38.467 1.00 34.88 194 THR A O 1
ATOM 1548 N N . ARG A 1 195 ? -1.306 -7.999 38.326 1.00 33.75 195 ARG A N 1
ATOM 1549 C CA . ARG A 1 195 ? -0.929 -7.812 39.727 1.00 33.75 195 ARG A CA 1
ATOM 1550 C C . ARG A 1 195 ? -1.356 -6.425 40.185 1.00 33.75 195 ARG A C 1
ATOM 1552 O O . ARG A 1 195 ? -1.246 -5.461 39.432 1.00 33.75 195 ARG A O 1
ATOM 1559 N N . GLU A 1 196 ? -1.910 -6.457 41.388 1.00 34.56 196 GLU A N 1
ATOM 1560 C CA . GLU A 1 196 ? -2.358 -5.372 42.259 1.00 34.56 196 GLU A CA 1
ATOM 1561 C C . GLU A 1 196 ? -1.282 -4.308 42.504 1.00 34.56 196 GLU A C 1
ATOM 1563 O O . GLU A 1 196 ? -0.076 -4.658 42.472 1.00 34.56 196 GLU A O 1
#

Foldseek 3Di:
DPPDDPPVPPDPDDDPVPDDPVNVVVVVVVVVVVVDDQDVQLVVLLVLLQVLAPPRDDSVLLLVLLVDPVDDPVSSVVLVCLSNVVDCFACVQVDPPHDPVSVVRQADPQPGDGGGPQCVAFNPPPPVNVVVVVVVVVVVVVLVEDDDGDGSSCSSNVSVHDDPPDPPPPDPDDDDNDDDYPDDPPPPDDDPDDDD

Sequence (196 aa):
IPLEVQPSLHITGAKFSVVTQKLAYKGIRETKMRKYSPRPRAVDNLIRAIDNVEVSPTEGQIWKSLSHNDFRREVRYFMWMAMHDAYMVGSNWLRPGYSEEMQARHECKHCGQIESMEHILSECEAPGQEQVWTLAHKLWSKKGGVWARPSLGAVLSCAQATFPGQNRNPTPGKRTSTEYSCQNPYTSSGDYGTRE

Radius of gyration: 23.97 Å; Cα contacts (8 Å, |Δi|>4): 150; chains: 1; bounding box: 62×55×80 Å

Organism: NCBI:txid1314783